Protein AF-A0A7K5MHG6-F1 (afdb_monomer)

InterPro domains:
  IPR000850 Adenylate kinase/UMP-CMP kinase [MF_00235] (18-165)
  IPR000850 Adenylate kinase/UMP-CMP kinase [PR00094] (39-55)
  IPR000850 Adenylate kinase/UMP-CMP kinase [PR00094] (113-128)
  IPR000850 Adenylate kinase/UMP-CMP kinase [PR00094] (130-144)
  IPR000850 Adenylate kinase/UMP-CMP kinase [PTHR23359] (43-157)
  IPR000850 Adenylate kinase/UMP-CMP kinase [cd01428] (43-153)
  IPR007862 Adenylate kinase, active site lid domain [PF05191] (80-114)
  IPR027417 P-loop containing nucleoside triphosphate hydrolase [G3DSA:3.40.50.300] (41-174)
  IPR027417 P-loop containing nucleoside triphosphate hydrolase [SSF52540] (41-167)

Structure (mmCIF, N/CA/C/O backbone):
data_AF-A0A7K5MHG6-F1
#
_entry.id   AF-A0A7K5MHG6-F1
#
loop_
_atom_site.group_PDB
_atom_site.id
_atom_site.type_symbol
_atom_site.label_atom_id
_atom_site.label_alt_id
_atom_site.label_comp_id
_atom_site.label_asym_id
_atom_site.label_entity_id
_atom_site.label_seq_id
_atom_site.pdbx_PDB_ins_code
_atom_site.Cartn_x
_atom_site.Cartn_y
_atom_site.Cartn_z
_atom_site.occupancy
_atom_site.B_iso_or_equiv
_atom_site.auth_seq_id
_atom_site.auth_comp_id
_atom_site.auth_asym_id
_atom_site.auth_atom_id
_atom_site.pdbx_PDB_model_num
ATOM 1 N N . LEU A 1 1 ? -20.342 22.818 -14.086 1.00 30.77 1 LEU A N 1
ATOM 2 C CA . LEU A 1 1 ? -18.986 22.227 -14.165 1.00 30.77 1 LEU A CA 1
ATOM 3 C C . LEU A 1 1 ? -18.647 21.663 -12.792 1.00 30.77 1 LEU A C 1
ATOM 5 O O . LEU A 1 1 ? -18.187 22.394 -11.928 1.00 30.77 1 LEU A O 1
ATOM 9 N N . SER A 1 2 ? -19.014 20.402 -12.554 1.00 27.02 2 SER A N 1
ATOM 10 C CA . SER A 1 2 ? -18.819 19.741 -11.260 1.00 27.02 2 SER A CA 1
ATOM 11 C C . SER A 1 2 ? -17.367 19.279 -11.177 1.00 27.02 2 SER A C 1
ATOM 13 O O . SER A 1 2 ? -16.989 18.328 -11.858 1.00 27.02 2 SER A O 1
ATOM 15 N N . GLN A 1 3 ? -16.535 19.981 -10.407 1.00 27.64 3 GLN A N 1
ATOM 16 C CA . GLN A 1 3 ? -15.183 19.519 -10.110 1.00 27.64 3 GLN A CA 1
ATOM 17 C C . GLN A 1 3 ? -15.289 18.321 -9.161 1.00 27.64 3 GLN A C 1
ATOM 19 O O . GLN A 1 3 ? -15.666 18.460 -8.000 1.00 27.64 3 GLN A O 1
ATOM 24 N N . GLY A 1 4 ? -15.027 17.125 -9.687 1.00 27.58 4 GLY A N 1
ATOM 25 C CA . GLY A 1 4 ? -14.908 15.909 -8.893 1.00 27.58 4 GLY A CA 1
ATOM 26 C C . GLY A 1 4 ? -13.618 15.958 -8.085 1.00 27.58 4 GLY A C 1
ATOM 27 O O . GLY A 1 4 ? -12.551 15.673 -8.620 1.00 27.58 4 GLY A O 1
ATOM 28 N N . GLY A 1 5 ? -13.718 16.335 -6.810 1.00 28.95 5 GLY A N 1
ATOM 29 C CA . GLY A 1 5 ? -12.606 16.276 -5.865 1.00 28.95 5 GLY A CA 1
ATOM 30 C C . GLY A 1 5 ? -12.066 14.848 -5.762 1.00 28.95 5 GL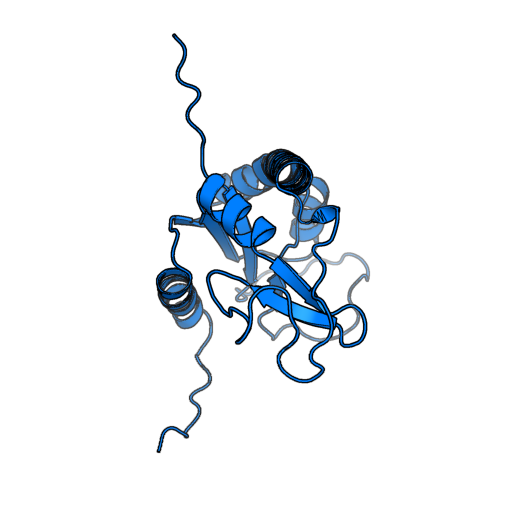Y A C 1
ATOM 31 O O . GLY A 1 5 ? -12.747 13.944 -5.273 1.00 28.95 5 GLY A O 1
ATOM 32 N N . GLN A 1 6 ? -10.849 14.625 -6.260 1.00 33.06 6 GLN A N 1
ATOM 33 C CA . GLN A 1 6 ? -10.128 13.365 -6.092 1.00 33.06 6 GLN A CA 1
ATOM 34 C C . GLN A 1 6 ? -9.623 13.264 -4.647 1.00 33.06 6 GLN A C 1
ATOM 36 O O . GLN A 1 6 ? -8.523 13.694 -4.316 1.00 33.06 6 GLN A O 1
ATOM 41 N N . GLU A 1 7 ? -10.454 12.682 -3.784 1.00 33.38 7 GLU A N 1
ATOM 42 C CA . GLU A 1 7 ? -10.085 12.328 -2.408 1.00 33.38 7 GLU A CA 1
ATOM 43 C C . GLU A 1 7 ? -8.930 11.294 -2.405 1.00 33.38 7 GLU A C 1
ATOM 45 O O . GLU A 1 7 ? -9.018 10.317 -3.172 1.00 33.38 7 GLU A O 1
ATOM 50 N N . PRO A 1 8 ? -7.882 11.464 -1.570 1.00 37.09 8 PRO A N 1
ATOM 51 C CA . PRO A 1 8 ? -6.673 10.635 -1.611 1.00 37.09 8 PRO A CA 1
ATOM 52 C C . PRO A 1 8 ? -6.883 9.201 -1.057 1.00 37.09 8 PRO A C 1
ATOM 54 O O . PRO A 1 8 ? -7.969 8.844 -0.598 1.00 37.09 8 PRO A O 1
ATOM 57 N N . PHE A 1 9 ? -5.881 8.328 -1.226 1.00 41.28 9 PHE A N 1
ATOM 58 C CA . PHE A 1 9 ? -5.960 6.867 -1.056 1.00 41.28 9 PHE A CA 1
ATOM 59 C C . PHE A 1 9 ? -5.354 6.378 0.255 1.00 41.28 9 PHE A C 1
ATOM 61 O O . PHE A 1 9 ? -4.193 6.658 0.504 1.00 41.28 9 PHE A O 1
ATOM 68 N N . THR A 1 10 ? -6.076 5.540 1.004 1.00 37.31 10 THR A N 1
ATOM 69 C CA . THR A 1 10 ? -5.710 5.053 2.349 1.00 37.31 10 THR A CA 1
ATOM 70 C C . THR A 1 10 ? -5.130 3.628 2.377 1.00 37.31 10 THR A C 1
ATOM 72 O O . THR A 1 10 ? -5.860 2.672 2.129 1.00 37.31 10 THR A O 1
ATOM 75 N N . ALA A 1 11 ? -3.877 3.425 2.798 1.00 38.09 11 ALA A N 1
ATOM 76 C CA . ALA A 1 11 ? -3.354 2.101 3.182 1.00 38.09 11 ALA A CA 1
ATOM 77 C C . ALA A 1 11 ? -3.538 1.841 4.689 1.00 38.09 11 ALA A C 1
ATOM 79 O O . ALA A 1 11 ? -3.069 2.644 5.487 1.00 38.09 11 ALA A O 1
ATOM 80 N N . VAL A 1 12 ? -4.206 0.744 5.076 1.00 38.69 12 VAL A N 1
ATOM 81 C CA . VAL A 1 12 ? -4.508 0.411 6.483 1.00 38.69 12 VAL A CA 1
ATOM 82 C C . VAL A 1 12 ? -3.470 -0.557 7.069 1.00 38.69 12 VAL A C 1
ATOM 84 O O . VAL A 1 12 ? -3.283 -1.658 6.546 1.00 38.69 12 VAL A O 1
ATOM 87 N N . SER A 1 13 ? -2.826 -0.169 8.169 1.00 40.00 13 SER A N 1
ATOM 88 C CA . SER A 1 13 ? -1.931 -1.016 8.967 1.00 40.00 13 SER A CA 1
ATOM 89 C C . SER A 1 13 ? -2.401 -1.037 10.426 1.00 40.00 13 SER A C 1
ATOM 91 O O . SER A 1 13 ? -2.598 0.022 11.021 1.00 40.00 13 SER A O 1
ATOM 93 N N . LEU A 1 14 ? -2.634 -2.230 10.983 1.00 45.28 14 LEU A N 1
ATOM 94 C CA . LEU A 1 14 ? -3.221 -2.427 12.318 1.00 45.28 14 LEU A CA 1
ATOM 95 C C . LEU A 1 14 ? -2.179 -2.773 13.376 1.00 45.28 14 LEU A C 1
ATOM 97 O O . LEU A 1 14 ? -1.303 -3.588 13.086 1.00 45.28 14 LEU A O 1
ATOM 101 N N . MET A 1 15 ? -2.332 -2.239 14.595 1.00 38.41 15 MET A N 1
ATOM 102 C CA . MET A 1 15 ? -1.543 -2.601 15.783 1.00 38.41 15 MET A CA 1
ATOM 103 C C . MET A 1 15 ? -2.400 -2.597 17.065 1.00 38.41 15 MET A C 1
ATOM 105 O O . MET A 1 15 ? -3.210 -1.695 17.263 1.00 38.41 15 MET A O 1
ATOM 109 N N . SER A 1 16 ? -2.197 -3.579 17.951 1.00 34.03 16 SER A N 1
ATOM 110 C CA . SER A 1 16 ? -2.872 -3.674 19.265 1.00 34.03 16 SER A CA 1
ATOM 111 C C . SER A 1 16 ? -1.863 -3.673 20.425 1.00 34.03 16 SER A C 1
ATOM 113 O O . SER A 1 16 ? -0.975 -4.533 20.437 1.00 34.03 16 SER A O 1
ATOM 115 N N . PRO A 1 17 ? -1.980 -2.764 21.413 1.00 34.81 17 PRO A N 1
ATOM 116 C CA . PRO A 1 17 ? -1.419 -2.910 22.753 1.00 34.81 17 PRO A CA 1
ATOM 117 C C . PRO A 1 17 ? -2.525 -3.176 23.794 1.00 34.81 17 PRO A C 1
ATOM 119 O O . PRO A 1 17 ? -3.387 -2.343 24.050 1.00 34.81 17 PRO A O 1
ATOM 122 N N . THR A 1 18 ? -2.436 -4.337 24.437 1.00 43.09 18 THR A N 1
ATOM 123 C CA . THR A 1 18 ? -3.347 -4.898 25.449 1.00 43.09 18 THR A CA 1
ATOM 124 C C . THR A 1 18 ? -3.758 -3.928 26.571 1.00 43.09 18 THR A C 1
ATOM 126 O O . THR A 1 18 ? -2.901 -3.434 27.301 1.00 43.09 18 THR A O 1
ATOM 129 N N . SER A 1 19 ? -5.067 -3.793 26.822 1.00 32.50 19 SER A N 1
ATOM 130 C CA . SER A 1 19 ? -5.615 -3.447 28.143 1.00 32.50 19 SER A CA 1
ATOM 131 C C . SER A 1 19 ? -6.470 -4.606 28.653 1.00 32.50 19 SER A C 1
ATOM 133 O O . SER A 1 19 ? -7.367 -5.096 27.968 1.00 32.50 19 SER A O 1
ATOM 135 N N . ALA A 1 20 ? -6.136 -5.101 29.842 1.00 41.84 20 ALA A N 1
ATOM 136 C CA . ALA A 1 20 ? -6.719 -6.297 30.425 1.00 41.84 20 ALA A CA 1
ATOM 137 C C . ALA A 1 20 ? -8.084 -6.006 31.067 1.00 41.84 20 ALA A C 1
ATOM 139 O O . ALA A 1 20 ? -8.143 -5.410 32.140 1.00 41.84 20 ALA A O 1
ATOM 140 N N . SER A 1 21 ? -9.178 -6.514 30.488 1.00 32.91 21 SER A N 1
ATOM 141 C CA . SER A 1 21 ? -10.281 -7.053 31.296 1.00 32.91 21 SER A CA 1
ATOM 142 C C . SER A 1 21 ? -11.312 -7.856 30.499 1.00 32.91 21 SER A C 1
ATOM 144 O O . SER A 1 21 ? -11.810 -7.404 29.476 1.00 32.91 21 SER A O 1
ATOM 146 N N . ARG A 1 22 ? -11.715 -8.972 31.123 1.00 33.62 22 ARG A N 1
ATOM 147 C CA . ARG A 1 22 ? -12.885 -9.846 30.893 1.00 33.62 22 ARG A CA 1
ATOM 148 C C . ARG A 1 22 ? -12.755 -10.963 29.849 1.00 33.62 22 ARG A C 1
ATOM 150 O O . ARG A 1 22 ? -12.873 -10.775 28.647 1.00 33.62 22 ARG A O 1
ATOM 157 N N . MET A 1 23 ? -12.603 -12.168 30.405 1.00 40.50 23 MET A N 1
ATOM 158 C CA . MET A 1 23 ? -12.802 -13.467 29.766 1.00 40.50 23 MET A CA 1
ATOM 159 C C . MET A 1 23 ? -14.274 -13.678 29.386 1.00 40.50 23 MET A C 1
ATOM 161 O O . MET A 1 23 ? -15.151 -13.471 30.224 1.00 40.50 23 MET A O 1
ATOM 165 N N . ALA A 1 24 ? -14.522 -14.210 28.190 1.00 32.50 24 ALA A N 1
ATOM 166 C CA . ALA A 1 24 ? -15.606 -15.157 27.934 1.00 32.50 24 ALA A CA 1
ATOM 167 C C . ALA A 1 24 ? -15.286 -15.987 26.679 1.00 32.50 24 ALA A C 1
ATOM 169 O O . ALA A 1 24 ? -14.766 -15.489 25.686 1.00 32.50 24 ALA A O 1
ATOM 170 N N . SER A 1 25 ? -15.565 -17.279 26.784 1.00 44.28 25 SER A N 1
ATOM 171 C CA . SER A 1 25 ? -15.260 -18.383 25.875 1.00 44.28 25 SER A CA 1
ATOM 172 C C . SER A 1 25 ? -15.910 -18.296 24.484 1.00 44.28 25 SER A C 1
ATOM 174 O O . SER A 1 25 ? -17.130 -18.178 24.398 1.00 44.28 25 SER A O 1
ATOM 176 N N . ALA A 1 26 ? -15.126 -18.501 23.417 1.00 32.56 26 ALA A N 1
ATOM 177 C CA . ALA A 1 26 ? -15.584 -18.916 22.080 1.00 32.56 26 ALA A CA 1
ATOM 178 C C . ALA A 1 26 ? -14.426 -19.591 21.293 1.00 32.56 26 ALA A C 1
ATOM 180 O O . ALA A 1 26 ? -13.260 -19.380 21.639 1.00 32.56 26 ALA A O 1
ATOM 181 N N . PRO A 1 27 ? -14.706 -20.460 20.297 1.00 32.75 27 PRO A N 1
ATOM 182 C CA . PRO A 1 27 ? -13.815 -21.558 19.921 1.00 32.75 27 PRO A CA 1
ATOM 183 C C . PRO A 1 27 ? -12.704 -21.184 18.923 1.00 32.75 27 PRO A C 1
ATOM 185 O O . PRO A 1 27 ? -12.936 -20.622 17.861 1.00 32.75 27 PRO A O 1
ATOM 188 N N . SER A 1 28 ? -11.485 -21.583 19.293 1.00 39.47 28 SER A N 1
ATOM 189 C CA . SER A 1 28 ? -10.379 -22.120 18.482 1.00 39.47 28 SER A CA 1
ATOM 190 C C . SER A 1 28 ? -10.305 -21.777 16.978 1.00 39.47 28 SER A C 1
ATOM 192 O O . SER A 1 28 ? -10.495 -22.646 16.130 1.00 39.47 28 SER A O 1
ATOM 194 N N . CYS A 1 29 ? -9.830 -20.572 16.651 1.00 29.30 29 CYS A N 1
ATOM 195 C CA . CYS A 1 29 ? -8.987 -20.351 15.458 1.00 29.30 29 CYS A CA 1
ATOM 196 C C . CYS A 1 29 ? -7.585 -19.808 15.799 1.00 29.30 29 CYS A C 1
ATOM 198 O O . CYS A 1 29 ? -6.837 -19.405 14.912 1.00 29.30 29 CYS A O 1
ATOM 200 N N . CYS A 1 30 ? -7.188 -19.832 17.072 1.00 32.03 30 CYS A N 1
ATOM 201 C CA . CYS A 1 30 ? -5.822 -19.552 17.508 1.00 32.03 30 CYS A CA 1
ATOM 202 C C . CYS A 1 30 ? -5.447 -20.559 18.602 1.00 32.03 30 CYS A C 1
ATOM 204 O O . CYS A 1 30 ? -5.995 -20.514 19.698 1.00 32.03 30 CYS A O 1
ATOM 206 N N . PHE A 1 31 ? -4.524 -21.471 18.316 1.00 32.59 31 PHE A N 1
ATOM 207 C CA . PHE A 1 31 ? -3.858 -22.306 19.318 1.00 32.59 31 PHE A CA 1
ATOM 208 C C . PHE A 1 31 ? -2.348 -22.049 19.192 1.00 32.59 31 PHE A C 1
ATOM 210 O O . PHE A 1 31 ? -1.875 -21.980 18.057 1.00 32.59 31 PHE A O 1
ATOM 217 N N . PRO A 1 32 ? -1.551 -22.008 20.275 1.00 40.75 32 PRO A N 1
ATOM 218 C CA . PRO A 1 32 ? -1.831 -21.578 21.646 1.00 40.75 32 PRO A CA 1
ATOM 219 C C . PRO A 1 32 ? -0.911 -20.413 22.097 1.00 40.75 32 PRO A C 1
ATOM 221 O O . PRO A 1 32 ? 0.139 -20.159 21.522 1.00 40.75 32 PRO A O 1
ATOM 224 N N . ALA A 1 33 ? -1.288 -19.740 23.187 1.00 34.12 33 ALA A N 1
ATOM 225 C CA . ALA A 1 33 ? -0.391 -18.975 24.067 1.00 34.12 33 ALA A CA 1
ATOM 226 C C . ALA A 1 33 ? 0.510 -17.886 23.432 1.00 34.12 33 ALA A C 1
ATOM 228 O O . ALA A 1 33 ? 1.731 -18.000 23.413 1.00 34.12 33 ALA A O 1
ATOM 229 N N . ALA A 1 34 ? -0.067 -16.750 23.036 1.00 36.78 34 ALA A N 1
ATOM 230 C CA . ALA A 1 34 ? 0.708 -15.511 22.897 1.00 36.78 34 ALA A CA 1
ATOM 231 C C . ALA A 1 34 ? -0.126 -14.288 23.302 1.00 36.78 34 ALA A C 1
ATOM 233 O O . ALA A 1 34 ? -0.360 -13.384 22.510 1.00 36.78 34 ALA A O 1
ATOM 234 N N . HIS A 1 35 ? -0.575 -14.244 24.556 1.00 41.47 35 HIS A N 1
ATOM 235 C CA . HIS A 1 35 ? -1.248 -13.068 25.132 1.00 41.47 35 HIS A CA 1
ATOM 236 C C . HIS A 1 35 ? -0.276 -11.902 25.442 1.00 41.47 35 HIS A C 1
ATOM 238 O O . HIS A 1 35 ? -0.559 -11.078 26.303 1.00 41.47 35 HIS A O 1
ATOM 244 N N . SER A 1 36 ? 0.891 -11.828 24.793 1.00 51.19 36 SER A N 1
ATOM 245 C CA . SER A 1 36 ? 1.974 -10.925 25.218 1.00 51.19 36 SER A CA 1
ATOM 246 C C . SER A 1 36 ? 2.836 -10.347 24.094 1.00 51.19 36 SER A C 1
ATOM 248 O O . SER A 1 36 ? 3.907 -9.812 24.376 1.00 51.19 36 SER A O 1
ATOM 250 N N . ARG A 1 37 ? 2.420 -10.426 22.821 1.00 58.75 37 ARG A N 1
ATOM 251 C CA . ARG A 1 37 ? 3.201 -9.842 21.716 1.00 58.75 37 ARG A CA 1
ATOM 252 C C . ARG A 1 37 ? 2.364 -8.856 20.903 1.00 58.75 37 ARG A C 1
ATOM 254 O O . ARG A 1 37 ? 1.296 -9.247 20.431 1.00 58.75 37 ARG A O 1
ATOM 261 N N . PRO A 1 38 ? 2.845 -7.613 20.701 1.00 61.50 38 PRO A N 1
ATOM 262 C CA . PRO A 1 38 ? 2.233 -6.698 19.751 1.00 61.50 38 PRO A CA 1
ATOM 263 C C . PRO A 1 38 ? 2.154 -7.374 18.383 1.00 61.50 38 PRO A C 1
ATOM 265 O O . PRO A 1 38 ? 3.159 -7.877 17.876 1.00 61.50 38 PRO A O 1
ATOM 268 N N . CYS A 1 39 ? 0.962 -7.413 17.794 1.00 62.41 39 CYS A N 1
ATOM 269 C CA . CYS A 1 39 ? 0.772 -7.939 16.451 1.00 62.41 39 CYS A CA 1
ATOM 270 C C . CYS A 1 39 ? 0.521 -6.777 15.489 1.00 62.41 39 CYS A C 1
ATOM 272 O O . CYS A 1 39 ? -0.346 -5.938 15.724 1.00 62.41 39 CYS A O 1
ATOM 274 N N . ALA A 1 40 ? 1.310 -6.724 14.417 1.00 70.06 40 ALA A N 1
ATOM 275 C CA . ALA A 1 40 ? 1.100 -5.802 13.313 1.00 70.06 40 ALA A CA 1
ATOM 276 C C . ALA A 1 40 ? 0.641 -6.601 12.094 1.00 70.06 40 ALA A C 1
ATOM 278 O O . ALA A 1 40 ? 1.324 -7.538 11.674 1.00 70.06 40 ALA A O 1
ATOM 279 N N . ARG A 1 41 ? -0.525 -6.264 11.532 1.00 71.31 41 ARG A N 1
ATOM 280 C CA . ARG A 1 41 ? -1.048 -6.937 10.331 1.00 71.31 41 ARG A CA 1
ATOM 281 C C . ARG A 1 41 ? -1.128 -5.956 9.164 1.00 71.31 41 ARG A C 1
ATOM 283 O O . ARG A 1 41 ? -2.098 -5.201 9.081 1.00 71.31 41 ARG A O 1
ATOM 290 N N . PRO A 1 42 ? -0.135 -5.950 8.258 1.00 70.88 42 PRO A N 1
ATOM 291 C CA . PRO A 1 42 ? -0.167 -5.067 7.103 1.00 70.88 42 PRO A CA 1
ATOM 292 C C . PRO A 1 42 ? -1.261 -5.511 6.125 1.00 70.88 42 PRO A C 1
ATOM 294 O O . PRO A 1 42 ? -1.345 -6.682 5.752 1.00 70.88 42 PRO A O 1
ATOM 297 N N . GLY A 1 43 ? -2.110 -4.577 5.690 1.00 72.38 43 GLY A N 1
ATOM 298 C CA . GLY A 1 43 ? -3.072 -4.818 4.610 1.00 72.38 43 GLY A CA 1
ATOM 299 C C . GLY A 1 43 ? -4.203 -5.801 4.940 1.00 72.38 43 GLY A C 1
ATOM 300 O O . GLY A 1 43 ? -4.806 -6.361 4.017 1.00 72.38 43 GLY A O 1
ATOM 301 N N . PHE A 1 44 ? -4.495 -6.019 6.224 1.00 73.94 44 PHE A N 1
ATOM 302 C CA . PHE A 1 44 ? -5.680 -6.723 6.715 1.00 73.94 44 PHE A CA 1
ATOM 303 C C . PHE A 1 44 ? -6.318 -5.888 7.828 1.00 73.94 44 PHE A C 1
ATOM 305 O O . PHE A 1 44 ? -5.577 -5.435 8.697 1.00 73.94 44 PHE A O 1
ATOM 312 N N . PRO A 1 45 ? -7.652 -5.739 7.881 1.00 82.44 45 PRO A N 1
ATOM 313 C CA . PRO A 1 45 ? -8.682 -6.243 6.967 1.00 82.44 45 PRO A CA 1
ATOM 314 C C . PRO A 1 45 ? -8.848 -5.369 5.716 1.00 82.44 45 PRO A C 1
ATOM 316 O O . PRO A 1 45 ? -8.662 -4.157 5.764 1.00 82.44 45 PRO A O 1
ATOM 319 N N . ARG A 1 46 ? -9.245 -5.984 4.594 1.00 80.75 46 ARG A N 1
ATOM 320 C CA . ARG A 1 46 ? -9.515 -5.276 3.322 1.00 80.75 46 ARG A CA 1
ATOM 321 C C . ARG A 1 46 ? -10.997 -5.104 3.012 1.00 80.75 46 ARG A C 1
ATOM 323 O O . ARG A 1 46 ? -11.344 -4.407 2.067 1.00 80.75 46 ARG A O 1
ATOM 330 N N . THR A 1 47 ? -11.858 -5.793 3.752 1.00 82.62 47 THR A N 1
ATOM 331 C CA . THR A 1 47 ? -13.310 -5.772 3.562 1.00 82.62 47 THR A CA 1
ATOM 332 C C . THR A 1 47 ? -14.006 -5.615 4.904 1.00 82.62 47 THR A C 1
ATOM 334 O O . THR A 1 47 ? -13.457 -5.979 5.946 1.00 82.62 47 THR A O 1
ATOM 337 N N . LEU A 1 48 ? -15.236 -5.104 4.876 1.00 83.62 48 LEU A N 1
ATOM 338 C CA . LEU A 1 48 ? -16.028 -4.891 6.085 1.00 83.62 48 LEU A CA 1
ATOM 339 C C . LEU A 1 48 ? -16.273 -6.199 6.856 1.00 83.62 48 LEU A C 1
ATOM 341 O O . LEU A 1 48 ? -16.114 -6.224 8.071 1.00 83.62 48 LEU A O 1
ATOM 345 N N . GLY A 1 49 ? -16.577 -7.297 6.154 1.00 84.00 49 GLY A N 1
ATOM 346 C CA . GLY A 1 49 ? -16.788 -8.602 6.791 1.00 84.00 49 GLY A CA 1
ATOM 347 C C . GLY A 1 49 ? -15.543 -9.116 7.521 1.00 84.00 49 GLY A C 1
ATOM 348 O O . GLY A 1 49 ? -15.651 -9.678 8.605 1.00 84.00 49 GLY A O 1
ATOM 349 N N . GLN A 1 50 ? -14.345 -8.855 6.984 1.00 85.06 50 GLN A N 1
ATOM 350 C CA . GLN A 1 50 ? -13.092 -9.174 7.677 1.00 85.06 50 GLN A CA 1
ATOM 351 C C . GLN A 1 50 ? -12.870 -8.296 8.909 1.00 85.06 50 GLN A C 1
ATOM 353 O O . GLN A 1 50 ? -12.345 -8.788 9.902 1.00 85.06 50 GLN A O 1
ATOM 358 N N . ALA A 1 51 ? -13.250 -7.016 8.852 1.00 84.75 51 ALA A N 1
ATOM 359 C CA . ALA A 1 51 ? -13.157 -6.118 10.000 1.00 84.75 51 ALA A CA 1
ATOM 360 C C . ALA A 1 51 ? -14.088 -6.573 11.133 1.00 84.75 51 ALA A C 1
ATOM 362 O O . ALA A 1 51 ? -13.638 -6.750 12.257 1.00 84.75 51 ALA A O 1
ATOM 363 N N . GLN A 1 52 ? -15.342 -6.898 10.810 1.00 83.94 52 GLN A N 1
ATOM 364 C CA . GLN A 1 52 ? -16.307 -7.425 11.779 1.00 83.94 52 GLN A CA 1
ATOM 365 C C . GLN A 1 52 ? -15.872 -8.772 12.373 1.00 83.94 52 GLN A C 1
ATOM 367 O O . GLN A 1 52 ? -15.996 -8.985 13.575 1.00 83.94 52 GLN A O 1
ATOM 372 N N . ALA A 1 53 ? -15.330 -9.678 11.552 1.00 85.88 53 ALA A N 1
ATOM 373 C CA . ALA A 1 53 ? -14.795 -10.946 12.044 1.00 85.88 53 ALA A CA 1
ATOM 374 C C . ALA A 1 53 ? -13.590 -10.736 12.973 1.00 85.88 53 ALA A C 1
ATOM 376 O O . ALA A 1 53 ? -13.440 -11.449 13.961 1.00 85.88 53 ALA A O 1
ATOM 377 N N . LEU A 1 54 ? -12.739 -9.749 12.672 1.00 84.94 54 LEU A N 1
ATOM 378 C CA . LEU A 1 54 ? -11.588 -9.416 13.502 1.00 84.94 54 LEU A CA 1
ATOM 379 C C . LEU A 1 54 ? -12.008 -8.850 14.859 1.00 84.94 54 LEU A C 1
ATOM 381 O O . LEU A 1 54 ? -11.436 -9.248 15.869 1.00 84.94 54 LEU A O 1
ATOM 385 N N . ASP A 1 55 ? -13.038 -8.007 14.882 1.00 81.31 55 ASP A N 1
ATOM 386 C CA . ASP A 1 55 ? -13.578 -7.427 16.113 1.00 81.31 55 ASP A CA 1
ATOM 387 C C . ASP A 1 55 ? -14.099 -8.478 17.097 1.00 81.31 55 ASP A C 1
ATOM 389 O O . ASP A 1 55 ? -14.049 -8.274 18.307 1.00 81.31 55 ASP A O 1
ATOM 393 N N . GLY A 1 56 ? -14.587 -9.614 16.591 1.00 78.56 56 GLY A N 1
ATOM 394 C CA . GLY A 1 56 ? -15.027 -10.731 17.427 1.00 78.56 56 GLY A CA 1
ATOM 395 C C . GLY A 1 56 ? -13.882 -11.530 18.059 1.00 78.56 56 GLY A C 1
ATOM 396 O O . GLY A 1 56 ? -14.125 -12.305 18.979 1.00 78.56 56 GLY A O 1
ATOM 397 N N . ILE A 1 57 ? -12.647 -11.369 17.570 1.00 82.00 57 ILE A N 1
ATOM 398 C CA . ILE A 1 57 ? -11.486 -12.180 17.972 1.00 82.00 57 ILE A CA 1
ATOM 399 C C . ILE A 1 57 ? -10.463 -11.341 18.747 1.00 82.00 57 ILE A C 1
ATOM 401 O O . ILE A 1 57 ? -9.796 -11.855 19.643 1.00 82.00 57 ILE A O 1
ATOM 405 N N . CYS A 1 58 ? -10.299 -10.064 18.400 1.00 78.75 58 CYS A N 1
ATOM 406 C CA . CYS A 1 58 ? -9.279 -9.196 18.974 1.00 78.75 58 CYS A CA 1
ATOM 407 C C . CYS A 1 58 ? -9.759 -7.743 19.033 1.00 78.75 58 CYS A C 1
ATOM 409 O O . CYS A 1 58 ? -10.334 -7.228 18.074 1.00 78.75 58 CYS A O 1
ATOM 411 N N . GLN A 1 59 ? -9.467 -7.069 20.146 1.00 79.25 59 GLN A N 1
ATOM 412 C CA . GLN A 1 59 ? -9.659 -5.631 20.260 1.00 79.25 59 GLN A CA 1
ATOM 413 C C . GLN A 1 59 ? -8.512 -4.898 19.552 1.00 79.25 59 GLN A C 1
ATOM 415 O O . GLN A 1 59 ? -7.330 -5.170 19.779 1.00 79.25 59 GLN A O 1
ATOM 420 N N . LEU A 1 60 ? -8.875 -3.987 18.653 1.00 82.62 60 LEU A N 1
ATOM 421 C CA . LEU A 1 60 ? -7.934 -3.144 17.928 1.00 82.62 60 LEU A CA 1
ATOM 422 C C . LEU A 1 60 ? -7.820 -1.791 18.615 1.00 82.62 60 LEU A C 1
ATOM 424 O O . LEU A 1 60 ? -8.829 -1.132 18.858 1.00 82.62 60 LEU A O 1
ATOM 428 N N . ASP A 1 61 ? -6.588 -1.366 18.859 1.00 80.88 61 ASP A N 1
ATOM 429 C CA . ASP A 1 61 ? -6.306 -0.104 19.542 1.00 80.88 61 ASP A CA 1
ATOM 430 C C . ASP A 1 61 ? -5.782 0.976 18.596 1.00 80.88 61 ASP A C 1
ATOM 432 O O . ASP A 1 61 ? -5.932 2.166 18.876 1.00 80.88 61 ASP A O 1
ATOM 436 N N . LEU A 1 62 ? -5.133 0.573 17.497 1.00 83.75 62 LEU A N 1
ATOM 437 C CA . LEU A 1 62 ? -4.517 1.483 16.541 1.00 83.75 62 LEU A CA 1
ATOM 438 C C . LEU A 1 62 ? -4.712 1.006 15.102 1.00 83.75 62 LEU A C 1
ATOM 440 O O . LEU A 1 62 ? -4.356 -0.114 14.726 1.00 83.75 62 LEU A O 1
ATOM 444 N N . VAL A 1 63 ? -5.221 1.913 14.275 1.00 86.94 63 VAL A N 1
ATOM 445 C CA . VAL A 1 63 ? -5.372 1.737 12.833 1.00 86.94 63 VAL A CA 1
ATOM 446 C C . VAL A 1 63 ? -4.681 2.902 12.146 1.00 86.94 63 VAL A C 1
ATOM 448 O O . VAL A 1 63 ? -5.118 4.040 12.269 1.00 86.94 63 VAL A O 1
ATOM 451 N N . ILE A 1 64 ? -3.606 2.638 11.413 1.00 88.25 64 ILE A N 1
ATOM 452 C CA . ILE A 1 64 ? -2.880 3.665 10.666 1.00 88.25 64 ILE A CA 1
ATOM 453 C C . ILE A 1 64 ? -3.348 3.631 9.215 1.00 88.25 64 ILE A C 1
ATOM 455 O O . ILE A 1 64 ? -3.251 2.602 8.558 1.00 88.25 64 ILE A O 1
ATOM 459 N N . SER A 1 65 ? -3.842 4.762 8.726 1.00 87.00 65 SER A N 1
ATOM 460 C CA . SER A 1 65 ? -4.272 5.009 7.353 1.00 87.00 65 SER A CA 1
ATOM 461 C C . SER A 1 65 ? -3.265 5.924 6.660 1.00 87.00 65 SER A C 1
ATOM 463 O O . SER A 1 65 ? -3.166 7.099 7.006 1.00 87.00 65 SER A O 1
ATOM 465 N N . LEU A 1 66 ? -2.545 5.432 5.655 1.00 87.50 66 LEU A N 1
ATOM 466 C CA . LEU A 1 66 ? -1.662 6.263 4.831 1.00 87.50 66 LEU A CA 1
ATOM 467 C C . LEU A 1 66 ? -2.434 6.797 3.633 1.00 87.50 66 LEU A C 1
ATOM 469 O O . LEU A 1 66 ? -2.700 6.039 2.709 1.00 87.50 66 LEU A O 1
ATOM 473 N N . ASN A 1 67 ? -2.790 8.075 3.680 1.00 84.06 67 ASN A N 1
ATOM 474 C CA . ASN A 1 67 ? -3.573 8.811 2.704 1.00 84.06 67 ASN A CA 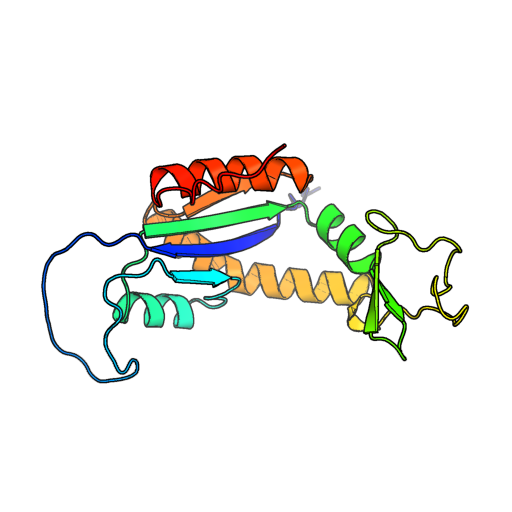1
ATOM 475 C C . ASN A 1 67 ? -2.667 9.495 1.660 1.00 84.06 67 ASN A C 1
ATOM 477 O O . ASN A 1 67 ? -2.226 10.632 1.839 1.00 84.06 67 ASN A O 1
ATOM 481 N N . ILE A 1 68 ? -2.357 8.785 0.577 1.00 86.38 68 ILE A N 1
ATOM 482 C CA . ILE A 1 68 ? -1.457 9.238 -0.492 1.00 86.38 68 ILE A CA 1
ATOM 483 C C . ILE A 1 68 ? -2.293 9.635 -1.723 1.00 86.38 68 ILE A C 1
ATOM 485 O O . ILE A 1 68 ? -3.240 8.925 -2.067 1.00 86.38 68 ILE A O 1
ATOM 489 N N . PRO A 1 69 ? -1.991 10.745 -2.420 1.00 85.94 69 PRO A N 1
ATOM 490 C CA . PRO A 1 69 ? -2.688 11.117 -3.650 1.00 85.94 69 PRO A CA 1
ATOM 491 C C . PRO A 1 69 ? -2.668 10.016 -4.716 1.00 85.94 69 PRO A C 1
ATOM 493 O O . PRO A 1 69 ? -1.674 9.309 -4.887 1.00 85.94 69 PRO A O 1
ATOM 496 N N . PHE A 1 70 ? -3.774 9.903 -5.458 1.00 83.88 70 PHE A N 1
ATOM 497 C CA . PHE A 1 70 ? -3.950 8.885 -6.497 1.00 83.88 70 PHE A CA 1
ATOM 498 C C . PHE A 1 70 ? -2.846 8.910 -7.544 1.00 83.88 70 PHE A C 1
ATOM 500 O O . PHE A 1 70 ? -2.269 7.869 -7.838 1.00 83.88 70 PHE A O 1
ATOM 507 N N . GLU A 1 71 ? -2.561 10.096 -8.082 1.00 85.19 71 GLU A N 1
ATOM 508 C CA . GLU A 1 71 ? -1.572 10.260 -9.145 1.00 85.19 71 GLU A CA 1
ATOM 509 C C . GLU A 1 71 ? -0.188 9.848 -8.640 1.00 85.19 71 GLU A C 1
ATOM 511 O O . GLU A 1 71 ? 0.468 9.032 -9.269 1.00 85.19 71 GLU A O 1
ATOM 516 N N . THR A 1 72 ? 0.186 10.233 -7.414 1.00 84.81 72 THR A N 1
ATOM 517 C CA . THR A 1 72 ? 1.449 9.791 -6.802 1.00 84.81 72 THR A CA 1
ATOM 518 C C . THR A 1 72 ? 1.545 8.268 -6.673 1.00 84.81 72 THR A C 1
ATOM 520 O O . THR A 1 72 ? 2.612 7.700 -6.887 1.00 84.81 72 THR A O 1
ATOM 523 N N . LEU A 1 73 ? 0.457 7.579 -6.308 1.00 84.19 73 LEU A N 1
ATOM 524 C CA . LEU A 1 73 ? 0.455 6.112 -6.249 1.00 84.19 73 LEU A CA 1
ATOM 525 C C . LEU A 1 73 ? 0.519 5.482 -7.636 1.00 84.19 73 LEU A C 1
ATOM 527 O O . LEU A 1 73 ? 1.211 4.483 -7.817 1.00 84.19 73 LEU A O 1
ATOM 531 N N . LYS A 1 74 ? -0.211 6.049 -8.594 1.00 85.25 74 LYS A N 1
ATOM 532 C CA . LYS A 1 74 ? -0.225 5.593 -9.978 1.00 85.25 74 LYS A CA 1
ATOM 533 C C . LYS A 1 74 ? 1.170 5.699 -10.583 1.00 85.25 74 LYS A C 1
ATOM 535 O O . LYS A 1 74 ? 1.663 4.691 -11.077 1.00 85.25 74 LYS A O 1
ATOM 540 N N . ASP A 1 75 ? 1.816 6.852 -10.449 1.00 84.38 75 ASP A N 1
ATOM 541 C CA . ASP A 1 75 ? 3.165 7.101 -10.951 1.00 84.38 75 ASP A CA 1
ATOM 542 C C . ASP A 1 75 ? 4.146 6.098 -10.338 1.00 84.38 75 ASP A C 1
ATOM 544 O O . ASP A 1 75 ? 4.782 5.335 -11.062 1.00 84.38 75 ASP A O 1
ATOM 548 N N . ARG A 1 76 ? 4.138 5.949 -9.006 1.00 84.06 76 ARG A N 1
ATOM 549 C CA . ARG A 1 76 ? 5.013 5.004 -8.288 1.00 84.06 76 ARG A CA 1
ATOM 550 C C . ARG A 1 76 ? 4.845 3.550 -8.698 1.00 84.06 76 ARG A C 1
ATOM 552 O O . ARG A 1 76 ? 5.835 2.825 -8.781 1.00 84.06 76 ARG A O 1
ATOM 559 N N . LEU A 1 77 ? 3.605 3.103 -8.880 1.00 83.56 77 LEU A N 1
ATOM 560 C CA . LEU A 1 77 ? 3.311 1.725 -9.271 1.00 83.56 77 LEU A CA 1
ATOM 561 C C . LEU A 1 77 ? 3.646 1.492 -10.748 1.00 83.56 77 LEU A C 1
ATOM 563 O O . LEU A 1 77 ? 4.172 0.437 -11.084 1.00 83.56 77 LEU A O 1
ATOM 567 N N . SER A 1 78 ? 3.422 2.495 -11.599 1.00 85.06 78 SER A N 1
ATOM 568 C CA . SER A 1 78 ? 3.762 2.446 -13.024 1.00 85.06 78 SER A CA 1
ATOM 569 C C . SER A 1 78 ? 5.248 2.642 -13.322 1.00 85.06 78 SER A C 1
ATOM 571 O O . SER A 1 78 ? 5.705 2.301 -14.404 1.00 85.06 78 SER A O 1
ATOM 573 N N . ALA A 1 79 ? 6.035 3.142 -12.370 1.00 85.81 79 ALA A N 1
ATOM 574 C CA . ALA A 1 79 ? 7.484 3.262 -12.498 1.00 85.81 79 ALA A CA 1
ATOM 575 C C . ALA A 1 79 ? 8.225 1.955 -12.165 1.00 85.81 79 ALA A C 1
ATOM 577 O O . ALA A 1 79 ? 9.457 1.936 -12.156 1.00 85.81 79 ALA A O 1
ATOM 578 N N . ARG A 1 80 ? 7.500 0.867 -11.862 1.00 89.00 80 ARG A N 1
ATOM 579 C CA . ARG A 1 80 ? 8.072 -0.428 -11.492 1.00 89.00 80 ARG A CA 1
ATOM 580 C C . ARG A 1 80 ? 8.480 -1.233 -12.725 1.00 89.00 80 ARG A C 1
ATOM 582 O O . ARG A 1 80 ? 7.668 -1.503 -13.609 1.00 89.00 80 ARG A O 1
ATOM 589 N N . TRP A 1 81 ? 9.729 -1.678 -12.713 1.00 89.56 81 TRP A N 1
ATOM 590 C CA . TRP A 1 81 ? 10.332 -2.567 -13.698 1.00 89.56 81 TRP A CA 1
ATOM 591 C C . TRP A 1 81 ? 10.861 -3.809 -12.999 1.00 89.56 81 TRP A C 1
ATOM 593 O O . TRP A 1 81 ? 11.302 -3.746 -11.851 1.00 89.56 81 TRP A O 1
ATOM 603 N N . VAL A 1 82 ? 10.793 -4.956 -13.663 1.00 91.50 82 VAL A N 1
ATOM 604 C CA . VAL A 1 82 ? 11.225 -6.227 -13.085 1.00 91.50 82 VAL A CA 1
ATOM 605 C C . VAL A 1 82 ? 12.136 -6.940 -14.062 1.00 91.50 82 VAL A C 1
ATOM 607 O O . VAL A 1 82 ? 11.842 -7.022 -15.252 1.00 91.50 82 VAL A O 1
ATOM 610 N N . HIS A 1 83 ? 13.228 -7.490 -13.547 1.00 92.94 83 HIS A N 1
ATOM 611 C CA . HIS A 1 83 ? 14.054 -8.412 -14.302 1.00 92.94 83 HIS A CA 1
ATOM 612 C C . HIS A 1 83 ? 13.453 -9.830 -14.217 1.00 92.94 83 HIS A C 1
ATOM 614 O O . HIS A 1 83 ? 13.386 -10.378 -13.110 1.00 92.94 83 HIS A O 1
ATOM 620 N N . PRO A 1 84 ? 12.987 -10.445 -15.324 1.00 88.94 84 PRO A N 1
ATOM 621 C CA . PRO A 1 84 ? 12.264 -11.721 -15.277 1.00 88.94 84 PRO A CA 1
ATOM 622 C C . PRO A 1 84 ? 13.061 -12.871 -14.664 1.00 88.94 84 PRO A C 1
ATOM 624 O O . PRO A 1 84 ? 12.499 -13.658 -13.906 1.00 88.94 84 PRO A O 1
ATOM 627 N N . ALA A 1 85 ? 14.356 -12.963 -14.980 1.00 89.81 85 ALA A N 1
ATOM 628 C CA . ALA A 1 85 ? 15.175 -14.105 -14.592 1.00 89.81 85 ALA A CA 1
ATOM 629 C C . ALA A 1 85 ? 15.599 -14.059 -13.116 1.00 89.81 85 ALA A C 1
ATOM 631 O O . ALA A 1 85 ? 15.678 -15.097 -12.465 1.00 89.81 85 ALA A O 1
ATOM 632 N N . SER A 1 86 ? 15.848 -12.865 -12.567 1.00 90.62 86 SER A N 1
ATOM 633 C CA . SER A 1 86 ? 16.293 -12.706 -11.173 1.00 90.62 86 SER A CA 1
ATOM 634 C C . SER A 1 86 ? 15.184 -12.302 -10.201 1.00 90.62 86 SER A C 1
ATOM 636 O O . SER A 1 86 ? 15.358 -12.426 -8.991 1.00 90.62 86 SER A O 1
ATOM 638 N N . GLY A 1 87 ? 14.074 -11.755 -10.701 1.00 89.00 87 GLY A N 1
ATOM 639 C CA . GLY A 1 87 ? 13.029 -11.145 -9.882 1.00 89.00 87 GLY A CA 1
ATOM 640 C C . GLY A 1 87 ? 13.415 -9.797 -9.260 1.00 89.00 87 GLY A C 1
ATOM 641 O O . GLY A 1 87 ? 12.636 -9.268 -8.464 1.00 89.00 87 GLY A O 1
ATOM 642 N N . ARG A 1 88 ? 14.579 -9.223 -9.606 1.00 88.94 88 ARG A N 1
ATOM 643 C CA . ARG A 1 88 ? 14.982 -7.884 -9.143 1.00 88.94 88 ARG A CA 1
ATOM 644 C C . ARG A 1 88 ? 13.971 -6.842 -9.601 1.00 88.94 88 ARG A C 1
ATOM 646 O O . ARG A 1 88 ? 13.482 -6.890 -10.728 1.00 88.94 88 ARG A O 1
ATOM 653 N N . VAL A 1 89 ? 13.662 -5.911 -8.706 1.00 89.81 89 VAL A N 1
ATOM 654 C CA . VAL A 1 89 ? 12.688 -4.848 -8.937 1.00 89.81 89 VAL A CA 1
ATOM 655 C C . VAL A 1 89 ? 13.418 -3.516 -8.960 1.00 89.81 89 VAL A C 1
ATOM 657 O O . VAL A 1 89 ? 14.118 -3.166 -8.013 1.00 89.81 89 VAL A O 1
ATOM 660 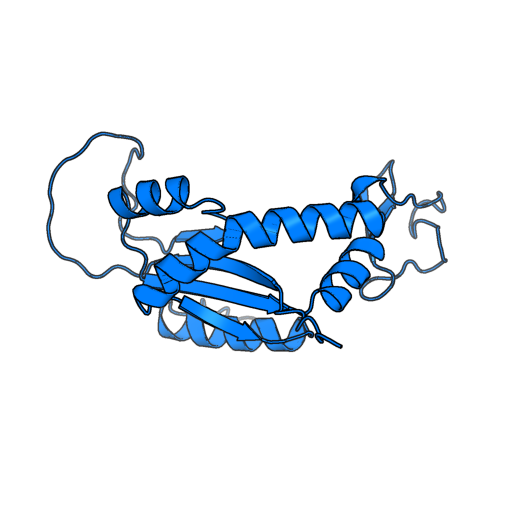N N . TYR A 1 90 ? 13.187 -2.768 -10.024 1.00 88.19 90 TYR A N 1
ATOM 661 C CA . TYR A 1 90 ? 13.685 -1.423 -10.233 1.00 88.19 90 TYR A CA 1
ATOM 662 C C . TYR A 1 90 ? 12.516 -0.446 -10.199 1.00 88.19 90 TYR A C 1
ATOM 664 O O . TYR A 1 90 ? 11.389 -0.786 -10.571 1.00 88.19 90 TYR A O 1
ATOM 672 N N . ASN A 1 91 ? 12.774 0.766 -9.726 1.00 86.94 91 ASN A N 1
ATOM 673 C CA . ASN A 1 91 ? 11.796 1.841 -9.756 1.00 86.94 91 ASN A CA 1
ATOM 674 C C . ASN A 1 91 ? 12.474 3.087 -10.308 1.00 86.94 91 ASN A C 1
ATOM 676 O O . ASN A 1 91 ? 13.436 3.551 -9.708 1.00 86.94 91 ASN A O 1
ATOM 680 N N . MET A 1 92 ? 11.973 3.627 -11.416 1.00 81.88 92 MET A N 1
ATOM 681 C CA . MET A 1 92 ? 12.637 4.734 -12.115 1.00 81.88 92 MET A CA 1
ATOM 682 C C . MET A 1 92 ? 12.812 5.995 -11.250 1.00 81.88 92 MET A C 1
ATOM 684 O O . MET A 1 92 ? 13.733 6.763 -11.503 1.00 81.88 92 MET A O 1
ATOM 688 N N . ASP A 1 93 ? 11.986 6.183 -10.214 1.00 80.00 93 ASP A N 1
ATOM 689 C CA . ASP A 1 93 ? 12.042 7.361 -9.340 1.00 80.00 93 ASP A CA 1
ATOM 690 C C . ASP A 1 93 ? 12.910 7.147 -8.090 1.00 80.00 93 ASP A C 1
ATOM 692 O O . ASP A 1 93 ? 13.535 8.082 -7.596 1.00 80.00 93 ASP A O 1
ATOM 696 N N . PHE A 1 94 ? 12.912 5.929 -7.535 1.00 73.44 94 PHE A N 1
ATOM 697 C CA . PHE A 1 94 ? 13.521 5.635 -6.225 1.00 73.44 94 PHE A CA 1
ATOM 698 C C . PHE A 1 94 ? 14.804 4.809 -6.307 1.00 73.44 94 PHE A C 1
ATOM 700 O O . PHE A 1 94 ? 15.706 4.990 -5.496 1.00 73.44 94 PHE A O 1
ATOM 707 N N . ASN A 1 95 ? 14.857 3.868 -7.246 1.00 83.69 95 ASN A N 1
ATOM 708 C CA . ASN A 1 95 ? 15.984 2.967 -7.456 1.00 83.69 95 ASN A CA 1
ATOM 709 C C . ASN A 1 95 ? 16.112 2.683 -8.961 1.00 83.69 95 ASN A C 1
ATOM 711 O O . ASN A 1 95 ? 15.730 1.589 -9.411 1.00 83.69 95 ASN A O 1
ATOM 715 N N . PRO A 1 96 ? 16.515 3.698 -9.751 1.00 87.00 96 PRO A N 1
ATOM 716 C CA . PRO A 1 96 ? 16.654 3.542 -11.187 1.00 87.00 96 PRO A CA 1
ATOM 717 C C . PRO A 1 96 ? 17.806 2.576 -11.493 1.00 87.00 96 PRO A C 1
ATOM 719 O O . PRO A 1 96 ? 18.799 2.566 -10.762 1.00 87.00 96 PRO A O 1
ATOM 722 N N . PRO A 1 97 ? 17.699 1.775 -12.564 1.00 88.75 97 PRO A N 1
ATOM 723 C CA . PRO A 1 97 ? 18.837 1.001 -13.039 1.00 88.75 97 PRO A CA 1
ATOM 724 C C . PRO A 1 97 ? 19.950 1.946 -13.511 1.00 88.75 97 PRO A C 1
ATOM 726 O O . PRO A 1 97 ? 19.688 3.077 -13.933 1.00 88.75 97 PRO A O 1
ATOM 729 N N . GLN A 1 98 ? 21.191 1.470 -13.498 1.00 89.75 98 GLN A N 1
ATOM 730 C CA . GLN A 1 98 ? 22.347 2.207 -14.013 1.00 89.75 98 GLN A CA 1
ATOM 731 C C . GLN A 1 98 ? 22.182 2.549 -15.498 1.00 89.75 98 GLN A C 1
ATOM 733 O O . GLN A 1 98 ? 22.629 3.602 -15.949 1.00 89.75 98 GLN A O 1
ATOM 738 N N . SER A 1 99 ? 21.532 1.663 -16.257 1.00 87.69 99 SER A N 1
ATOM 739 C CA . SER A 1 99 ? 21.185 1.865 -17.664 1.00 87.69 99 SER A CA 1
ATOM 740 C C . SER A 1 99 ? 19.688 1.662 -17.879 1.00 87.69 99 SER A C 1
ATOM 742 O O . SER A 1 99 ? 19.107 0.671 -17.439 1.00 87.69 99 SER A O 1
ATOM 744 N N . GLN A 1 100 ? 19.042 2.603 -18.570 1.00 87.12 100 GLN A N 1
ATOM 745 C CA . GLN A 1 100 ? 17.593 2.576 -18.766 1.00 87.12 100 GLN A CA 1
ATOM 746 C C . GLN A 1 100 ? 17.143 1.300 -19.494 1.00 87.12 100 GLN A C 1
ATOM 748 O O . GLN A 1 100 ? 17.594 1.011 -20.599 1.00 87.12 100 GLN A O 1
ATOM 753 N N . GLY A 1 101 ? 16.207 0.570 -18.880 1.00 85.75 101 GLY A N 1
ATOM 754 C CA . GLY A 1 101 ? 15.613 -0.638 -19.457 1.00 85.75 101 GLY A CA 1
ATOM 755 C C . GLY A 1 101 ? 16.479 -1.894 -19.353 1.00 85.75 101 GLY A C 1
ATOM 756 O O . GLY 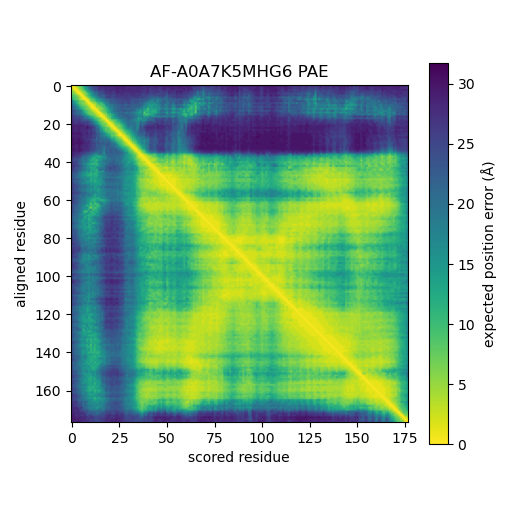A 1 101 ? 16.129 -2.899 -19.967 1.00 85.75 101 GLY A O 1
ATOM 757 N N . VAL A 1 102 ? 17.572 -1.860 -18.587 1.00 91.31 102 VAL A N 1
ATOM 758 C CA . VAL A 1 102 ? 18.533 -2.964 -18.483 1.00 91.31 102 VAL A CA 1
ATOM 759 C C . VAL A 1 102 ? 18.838 -3.281 -17.019 1.00 91.31 102 VAL A C 1
ATOM 761 O O . VAL A 1 102 ? 18.893 -2.390 -16.178 1.00 91.31 102 VAL A O 1
ATOM 764 N N . ASP A 1 103 ? 19.001 -4.563 -16.707 1.00 92.00 103 ASP A N 1
ATOM 765 C CA . ASP A 1 103 ? 19.399 -5.041 -15.388 1.00 92.00 103 ASP A CA 1
ATOM 766 C C . ASP A 1 103 ? 20.893 -4.798 -15.116 1.00 92.00 103 ASP A C 1
ATOM 768 O O . ASP A 1 103 ? 21.750 -5.160 -15.922 1.00 92.00 103 ASP A O 1
ATOM 772 N N . ASP A 1 104 ? 21.208 -4.253 -13.940 1.00 90.81 104 ASP A N 1
ATOM 773 C CA . ASP A 1 104 ? 22.564 -3.797 -13.590 1.00 90.81 104 ASP A CA 1
ATOM 774 C C . ASP A 1 104 ? 23.622 -4.908 -13.531 1.00 90.81 104 ASP A C 1
ATOM 776 O O . ASP A 1 104 ? 24.810 -4.637 -13.680 1.00 90.81 104 ASP A O 1
ATOM 780 N N . LEU A 1 105 ? 23.217 -6.153 -13.260 1.00 89.62 105 LEU A N 1
ATOM 781 C CA . LEU A 1 105 ? 24.155 -7.265 -13.070 1.00 89.62 105 LEU A CA 1
ATOM 782 C C . LEU A 1 105 ? 24.308 -8.122 -14.320 1.00 89.62 105 LEU A C 1
ATOM 784 O O . LEU A 1 105 ? 25.381 -8.662 -14.572 1.00 89.62 105 LEU A O 1
ATOM 788 N N . THR A 1 106 ? 23.219 -8.302 -15.059 1.00 89.75 106 THR A N 1
ATOM 789 C CA . THR A 1 106 ? 23.163 -9.241 -16.186 1.00 89.75 106 THR A CA 1
ATOM 790 C C . THR A 1 106 ? 23.215 -8.546 -17.538 1.00 89.75 106 THR A C 1
ATOM 792 O O . THR A 1 106 ? 23.579 -9.182 -18.522 1.00 89.75 106 THR A O 1
ATOM 795 N N . GLY A 1 107 ? 22.880 -7.255 -17.612 1.00 90.00 107 GLY A N 1
ATOM 796 C CA . GLY A 1 107 ? 22.749 -6.561 -18.891 1.00 90.00 107 GLY A CA 1
ATOM 797 C C . GLY A 1 107 ? 21.511 -6.987 -19.694 1.00 90.00 107 GLY A C 1
ATOM 798 O O . GLY A 1 107 ? 21.372 -6.608 -20.855 1.00 90.00 107 GLY A O 1
ATOM 799 N N . GLU A 1 108 ? 20.613 -7.777 -19.101 1.00 91.88 108 GLU A N 1
ATOM 800 C CA . GLU A 1 108 ? 19.389 -8.265 -19.737 1.00 91.88 108 GLU A CA 1
ATOM 801 C C . GLU A 1 108 ? 18.260 -7.218 -19.679 1.00 91.88 108 GLU A C 1
ATOM 803 O O . GLU A 1 108 ? 18.242 -6.364 -18.785 1.00 91.88 108 GLU A O 1
ATOM 808 N N . PRO A 1 109 ? 17.299 -7.251 -20.622 1.00 92.12 109 PRO A N 1
ATOM 809 C CA . PRO A 1 109 ? 16.225 -6.269 -20.670 1.00 92.12 109 PRO A CA 1
ATOM 810 C C . PRO A 1 109 ? 15.266 -6.404 -19.481 1.00 92.12 109 PRO A C 1
ATOM 812 O O . PRO A 1 109 ? 14.797 -7.492 -19.133 1.00 92.12 109 PRO A O 1
ATOM 815 N N . LEU A 1 110 ? 14.913 -5.264 -18.893 1.00 91.44 110 LEU A N 1
ATOM 816 C CA . LEU A 1 110 ? 13.853 -5.173 -17.898 1.00 91.44 110 LEU A CA 1
ATOM 817 C C . LEU A 1 110 ? 12.488 -5.194 -18.580 1.00 91.44 110 LEU A C 1
ATOM 819 O O . LEU A 1 110 ? 12.298 -4.618 -19.652 1.00 91.44 110 LEU A O 1
ATOM 823 N N . VAL A 1 111 ? 11.507 -5.798 -17.915 1.00 90.38 111 VAL A N 1
ATOM 824 C CA . VAL A 1 111 ? 10.122 -5.798 -18.386 1.00 90.38 111 VAL A CA 1
ATOM 825 C C . VAL A 1 111 ? 9.211 -5.138 -17.366 1.00 90.38 111 VAL A C 1
ATOM 827 O O . VAL A 1 111 ? 9.373 -5.283 -16.151 1.00 90.38 111 VAL A O 1
ATOM 830 N N . GLN A 1 112 ? 8.211 -4.433 -17.875 1.00 87.88 112 GLN A N 1
ATOM 831 C CA . GLN A 1 112 ? 7.075 -4.003 -17.083 1.00 87.88 112 GLN A CA 1
ATOM 832 C C . GLN A 1 112 ? 5.964 -5.042 -17.208 1.00 87.88 112 GLN A C 1
ATOM 834 O O . GLN A 1 112 ? 5.667 -5.523 -18.300 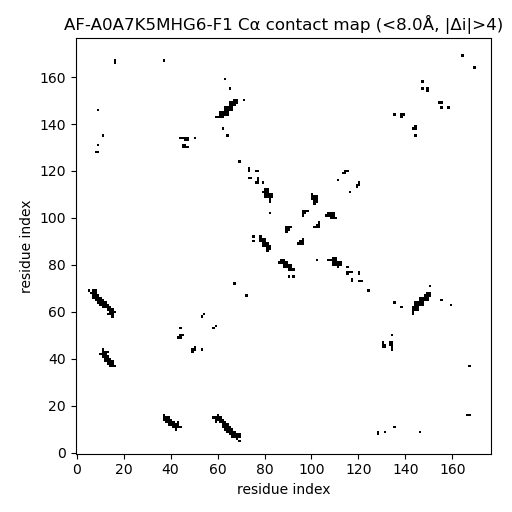1.00 87.88 112 GLN A O 1
ATOM 839 N N . ARG A 1 113 ? 5.352 -5.406 -16.082 1.00 86.50 113 ARG A N 1
ATOM 840 C CA . ARG A 1 113 ? 4.234 -6.348 -16.083 1.00 86.50 113 ARG A CA 1
ATOM 841 C C . ARG A 1 113 ? 2.958 -5.652 -16.537 1.00 86.50 113 ARG A C 1
ATOM 843 O O . ARG A 1 113 ? 2.758 -4.473 -16.254 1.00 86.50 113 ARG A O 1
ATOM 850 N N . ASP A 1 114 ? 2.041 -6.409 -17.132 1.00 85.12 114 ASP A N 1
ATOM 851 C CA . ASP A 1 114 ? 0.736 -5.875 -17.543 1.00 85.12 114 ASP A CA 1
ATOM 852 C C . ASP A 1 114 ? -0.065 -5.289 -16.368 1.00 85.12 114 ASP A C 1
ATOM 854 O O . ASP A 1 114 ? -0.798 -4.316 -16.533 1.00 85.12 114 ASP A O 1
ATOM 858 N N . GLU A 1 115 ? 0.112 -5.841 -15.162 1.00 83.56 115 GLU A N 1
ATOM 859 C CA . GLU A 1 115 ? -0.516 -5.359 -13.923 1.00 83.56 115 GLU A CA 1
ATOM 860 C C . GLU A 1 115 ? 0.013 -3.999 -13.436 1.00 83.56 115 GLU A C 1
ATOM 862 O O . GLU A 1 115 ? -0.692 -3.306 -12.699 1.00 83.56 115 GLU A O 1
ATOM 867 N N . ASP A 1 116 ? 1.216 -3.615 -13.866 1.00 84.50 116 ASP A N 1
ATOM 868 C CA . ASP A 1 116 ? 1.879 -2.361 -13.501 1.00 84.50 116 ASP A CA 1
ATOM 869 C C . ASP A 1 116 ? 1.610 -1.248 -14.545 1.00 84.50 116 ASP A C 1
ATOM 871 O O . ASP A 1 116 ? 2.005 -0.099 -14.350 1.00 84.50 116 ASP A O 1
ATOM 875 N N . ARG A 1 117 ? 0.874 -1.538 -15.634 1.00 84.50 117 ARG A N 1
ATOM 876 C CA . ARG A 1 117 ? 0.452 -0.527 -16.623 1.00 84.50 117 ARG A CA 1
ATOM 877 C C . ARG A 1 117 ? -0.487 0.512 -15.998 1.00 84.50 117 ARG A C 1
ATOM 879 O O . ARG A 1 117 ? -1.316 0.156 -15.154 1.00 84.50 117 ARG A O 1
ATOM 886 N N . PRO A 1 118 ? -0.444 1.784 -16.439 1.00 84.25 118 PRO A N 1
ATOM 887 C CA . PRO A 1 118 ? -1.197 2.865 -15.803 1.00 84.25 118 PRO A CA 1
ATOM 888 C C . PRO A 1 118 ? -2.711 2.611 -15.755 1.00 84.25 118 PRO A C 1
ATOM 890 O O . PRO A 1 118 ? -3.357 2.955 -14.764 1.00 84.25 118 PRO A O 1
ATOM 893 N N . GLU A 1 119 ? -3.289 1.968 -16.773 1.00 85.94 119 GLU A N 1
ATOM 894 C CA . GLU A 1 119 ? -4.714 1.619 -16.803 1.00 85.94 119 GLU A CA 1
ATOM 895 C C . GLU A 1 119 ? -5.059 0.524 -15.781 1.00 85.94 119 GLU A C 1
ATOM 897 O O . GLU A 1 119 ? -6.052 0.633 -15.051 1.00 85.94 119 GLU A O 1
ATOM 902 N N . ALA A 1 120 ? -4.225 -0.517 -15.694 1.00 87.81 120 ALA A N 1
ATOM 903 C CA . ALA A 1 120 ? -4.403 -1.632 -14.766 1.00 87.81 120 ALA A CA 1
ATOM 904 C C . ALA A 1 120 ? -4.234 -1.176 -13.309 1.00 87.81 120 ALA A C 1
ATOM 906 O O . ALA A 1 120 ? -5.066 -1.489 -12.450 1.00 87.81 120 ALA A O 1
ATOM 907 N N . VAL A 1 121 ? -3.213 -0.356 -13.049 1.00 87.94 121 VAL A N 1
ATOM 908 C CA . VAL A 1 121 ? -2.957 0.280 -11.753 1.00 87.94 121 VAL A CA 1
ATOM 909 C C . VAL A 1 121 ? -4.135 1.158 -11.341 1.00 87.94 121 VAL A C 1
ATOM 911 O O . VAL A 1 121 ? -4.629 1.035 -10.218 1.00 87.94 121 VAL A O 1
ATOM 914 N N . ALA A 1 122 ? -4.649 1.995 -12.248 1.00 87.12 122 ALA A N 1
ATOM 915 C CA . ALA A 1 122 ? -5.801 2.844 -11.968 1.00 87.12 122 ALA A CA 1
ATOM 916 C C . ALA A 1 122 ? -7.044 2.022 -11.593 1.00 87.12 122 ALA A C 1
ATOM 918 O O . ALA A 1 122 ? -7.724 2.336 -10.611 1.00 87.12 122 ALA A O 1
ATOM 919 N N . ALA A 1 123 ? -7.328 0.946 -12.331 1.00 88.56 123 ALA A N 1
ATOM 920 C CA . ALA A 1 123 ? -8.442 0.050 -12.035 1.00 88.56 123 ALA A CA 1
ATOM 921 C C . ALA A 1 123 ? -8.268 -0.660 -10.681 1.00 88.56 123 ALA A C 1
ATOM 923 O O . ALA A 1 123 ? -9.217 -0.749 -9.896 1.00 88.56 123 ALA A O 1
ATOM 924 N N . ARG A 1 124 ? -7.054 -1.134 -10.380 1.00 89.12 124 ARG A N 1
ATOM 925 C CA . ARG A 1 124 ? -6.713 -1.787 -9.109 1.00 89.12 124 ARG A CA 1
ATOM 926 C C . ARG A 1 124 ? -6.885 -0.843 -7.925 1.00 89.12 124 ARG A C 1
ATOM 928 O O . ARG A 1 124 ? -7.498 -1.221 -6.928 1.00 89.12 124 ARG A O 1
ATOM 935 N N . LEU A 1 125 ? -6.374 0.378 -8.044 1.00 87.12 125 LEU A N 1
ATOM 936 C CA . LEU A 1 125 ? -6.496 1.402 -7.018 1.00 87.12 125 LEU A CA 1
ATOM 937 C C . LEU A 1 125 ? -7.972 1.741 -6.771 1.00 87.12 125 LEU A C 1
ATOM 939 O O . LEU A 1 125 ? -8.405 1.700 -5.622 1.00 87.12 125 LEU A O 1
ATOM 943 N N . ARG A 1 126 ? -8.781 1.977 -7.816 1.00 87.81 126 ARG A N 1
ATOM 944 C CA . ARG A 1 126 ? -10.229 2.238 -7.660 1.00 87.81 126 ARG A CA 1
ATOM 945 C C . ARG A 1 126 ? -10.940 1.130 -6.881 1.00 87.81 126 ARG A C 1
ATOM 947 O O . ARG A 1 126 ? -11.569 1.419 -5.869 1.00 87.81 126 ARG A O 1
ATOM 954 N N . LYS A 1 127 ? -10.743 -0.134 -7.275 1.00 87.81 127 LYS A N 1
ATOM 955 C CA . LYS A 1 127 ? -11.311 -1.292 -6.560 1.00 87.81 127 LYS A CA 1
ATOM 956 C C . LYS A 1 127 ? -10.903 -1.322 -5.088 1.00 87.81 127 LYS A C 1
ATOM 958 O O . LYS A 1 127 ? -11.721 -1.617 -4.222 1.00 87.81 127 LYS A O 1
ATOM 963 N N . TYR A 1 128 ? -9.637 -1.021 -4.805 1.00 85.12 128 TYR A N 1
ATOM 964 C CA . TYR A 1 1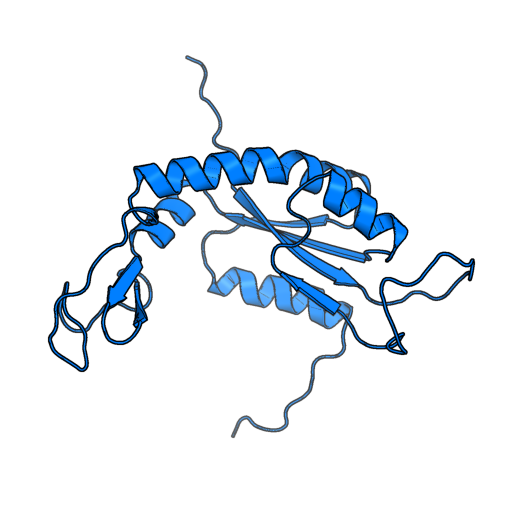28 ? -9.143 -0.959 -3.437 1.00 85.12 128 TYR A CA 1
ATOM 965 C C . TYR A 1 128 ? -9.808 0.172 -2.639 1.00 85.12 128 TYR A C 1
ATOM 967 O O . TYR A 1 128 ? -10.223 -0.061 -1.509 1.00 85.12 128 TYR A O 1
ATOM 975 N N . LYS A 1 129 ? -9.975 1.364 -3.225 1.00 84.75 129 LYS A N 1
ATOM 976 C CA . LYS A 1 129 ? -10.661 2.496 -2.582 1.00 84.75 129 LYS A CA 1
ATOM 977 C C . LYS A 1 129 ? -12.099 2.146 -2.211 1.00 84.75 129 LYS A C 1
ATOM 979 O O . LYS A 1 129 ? -12.499 2.391 -1.075 1.00 84.75 129 LYS A O 1
ATOM 984 N N . ASP A 1 130 ? -12.839 1.534 -3.128 1.00 85.75 130 ASP A N 1
ATOM 985 C CA . ASP A 1 130 ? -14.240 1.165 -2.900 1.00 85.75 130 ASP A CA 1
ATOM 986 C C . ASP A 1 130 ? -14.379 0.114 -1.788 1.00 85.75 130 ASP A C 1
ATOM 988 O O . ASP A 1 130 ? -15.270 0.212 -0.945 1.00 85.75 130 ASP A O 1
ATOM 992 N N . ALA A 1 131 ? -13.459 -0.854 -1.730 1.00 83.06 131 ALA A N 1
ATOM 993 C CA . ALA A 1 131 ? -13.438 -1.877 -0.685 1.00 83.06 131 ALA A CA 1
ATOM 994 C C . ALA A 1 131 ? -12.952 -1.347 0.678 1.00 83.06 131 ALA A C 1
ATOM 996 O O . ALA A 1 131 ? -13.464 -1.756 1.722 1.00 83.06 131 ALA A O 1
ATOM 997 N N . ALA A 1 132 ? -11.977 -0.434 0.679 1.00 84.00 132 ALA A N 1
ATOM 998 C CA . ALA A 1 132 ? -11.370 0.108 1.891 1.00 84.00 132 ALA A CA 1
ATOM 999 C C . ALA A 1 132 ? -12.237 1.185 2.556 1.00 84.00 132 ALA A C 1
ATOM 1001 O O . ALA A 1 132 ? -12.244 1.279 3.782 1.00 84.00 132 ALA A O 1
ATOM 1002 N N . LYS A 1 133 ? -13.001 1.970 1.783 1.00 87.38 133 LYS A N 1
ATOM 1003 C CA . LYS A 1 133 ? -13.868 3.043 2.296 1.00 87.38 133 LYS A CA 1
ATOM 1004 C C . LYS A 1 133 ? -14.748 2.626 3.492 1.00 87.38 133 LYS A C 1
ATOM 1006 O O . LYS A 1 133 ? -14.636 3.278 4.530 1.00 87.38 133 LYS A O 1
ATOM 1011 N N . PRO A 1 134 ? -15.544 1.539 3.432 1.00 89.00 134 PRO A N 1
ATOM 1012 C CA . PRO A 1 134 ? -16.374 1.130 4.570 1.00 89.00 134 PRO A CA 1
ATOM 1013 C C . PRO A 1 134 ? -15.554 0.689 5.794 1.00 89.00 134 PRO A C 1
ATOM 1015 O O . PRO A 1 134 ? -15.987 0.868 6.928 1.00 89.00 134 PRO A O 1
ATOM 1018 N N . VAL A 1 135 ? -14.354 0.136 5.589 1.00 88.06 135 VAL A N 1
ATOM 1019 C CA . VAL A 1 135 ? -13.452 -0.270 6.681 1.00 88.06 135 VAL A CA 1
ATOM 1020 C C . VAL A 1 135 ? -12.875 0.957 7.391 1.00 88.06 135 VAL A C 1
ATOM 1022 O O . VAL A 1 135 ? -12.808 1.003 8.617 1.00 88.06 135 VAL A O 1
ATOM 1025 N N . ILE A 1 136 ? -12.485 1.973 6.622 1.00 87.25 136 ILE A N 1
ATOM 1026 C CA . ILE A 1 136 ? -11.958 3.236 7.146 1.00 87.25 136 ILE A CA 1
ATOM 1027 C C . ILE A 1 136 ? -13.038 3.964 7.943 1.00 87.25 136 ILE A C 1
ATOM 1029 O O . ILE A 1 136 ? -12.768 4.421 9.049 1.00 87.25 136 ILE A O 1
ATOM 1033 N N . GLU A 1 137 ? -14.262 4.043 7.415 1.00 88.94 137 GLU A N 1
ATOM 1034 C CA . GLU A 1 137 ? -15.396 4.665 8.105 1.00 88.94 137 GLU A CA 1
ATOM 1035 C C . GLU A 1 137 ? -15.705 3.969 9.440 1.00 88.94 137 GLU A C 1
ATOM 1037 O O . GLU A 1 137 ? -15.868 4.655 10.450 1.00 88.94 137 GLU A O 1
ATOM 1042 N N . LEU A 1 138 ? -15.672 2.630 9.478 1.00 88.94 138 LEU A N 1
ATOM 1043 C CA . LEU A 1 138 ? -15.860 1.843 10.702 1.00 88.94 138 LEU A CA 1
ATOM 1044 C C . LEU A 1 138 ? -14.825 2.186 11.786 1.00 88.94 138 LEU A C 1
ATOM 1046 O O . LEU A 1 138 ? -15.171 2.389 12.951 1.00 88.94 138 LEU A O 1
ATOM 1050 N N . TYR A 1 139 ? -13.542 2.251 11.427 1.00 88.19 139 TYR A N 1
ATOM 1051 C CA . TYR A 1 139 ? -12.491 2.566 12.398 1.00 88.19 139 TYR A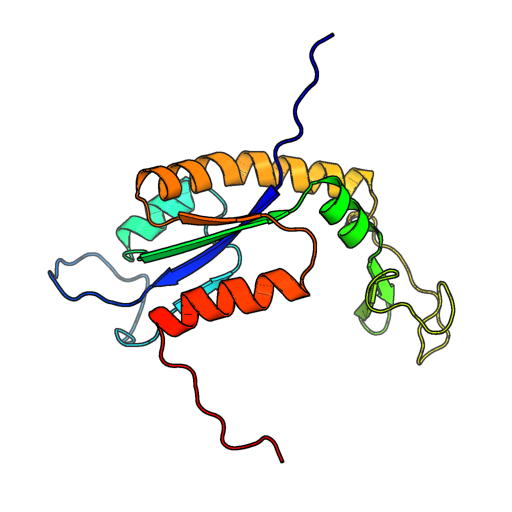 CA 1
ATOM 1052 C C . TYR A 1 139 ? -12.438 4.052 12.753 1.00 88.19 139 TYR A C 1
ATOM 1054 O O . TYR A 1 139 ? -12.087 4.402 13.882 1.00 88.19 139 TYR A O 1
ATOM 1062 N N . LYS A 1 140 ? -12.857 4.927 11.833 1.00 88.75 140 LYS A N 1
ATOM 1063 C CA . LYS A 1 140 ? -13.027 6.359 12.087 1.00 88.75 140 LYS A CA 1
ATOM 1064 C C . LYS A 1 140 ? -14.120 6.609 13.121 1.00 88.75 140 LYS A C 1
ATOM 1066 O O . LYS A 1 140 ? -13.882 7.364 14.057 1.00 88.75 140 LYS A O 1
ATOM 1071 N N . SER A 1 141 ? -15.275 5.945 13.013 1.00 89.00 141 SER A N 1
ATOM 1072 C CA . SER A 1 141 ? -16.359 6.091 13.998 1.00 89.00 141 SER A CA 1
ATOM 1073 C C . SER A 1 141 ? -15.984 5.575 15.389 1.00 89.00 141 SER A C 1
ATOM 1075 O O . SER A 1 141 ? -16.596 5.971 16.373 1.00 89.00 141 SER A O 1
ATOM 1077 N N . ARG A 1 142 ? -14.972 4.705 15.482 1.00 85.88 142 ARG A N 1
ATOM 1078 C CA . ARG A 1 142 ? -14.440 4.182 16.749 1.00 85.88 142 ARG A CA 1
ATOM 1079 C C . ARG A 1 142 ? -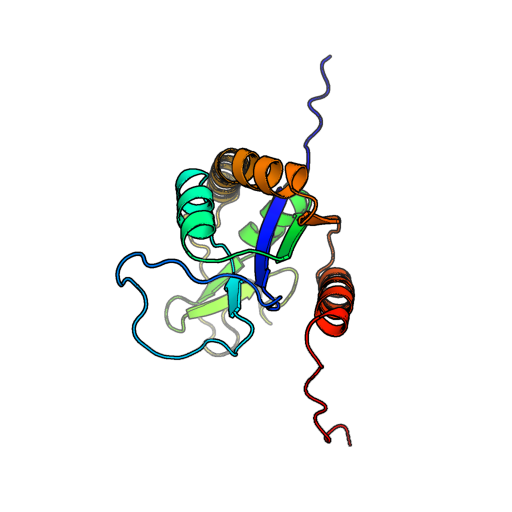13.331 5.032 17.365 1.00 85.88 142 ARG A C 1
ATOM 1081 O O . ARG A 1 142 ? -12.932 4.759 18.489 1.00 85.88 142 ARG A O 1
ATOM 1088 N N . GLY A 1 143 ? -12.811 6.024 16.642 1.00 88.12 143 GLY A N 1
ATOM 1089 C CA . GLY A 1 143 ? -11.753 6.908 17.141 1.00 88.12 143 GLY A CA 1
ATOM 1090 C C . GLY A 1 143 ? -10.3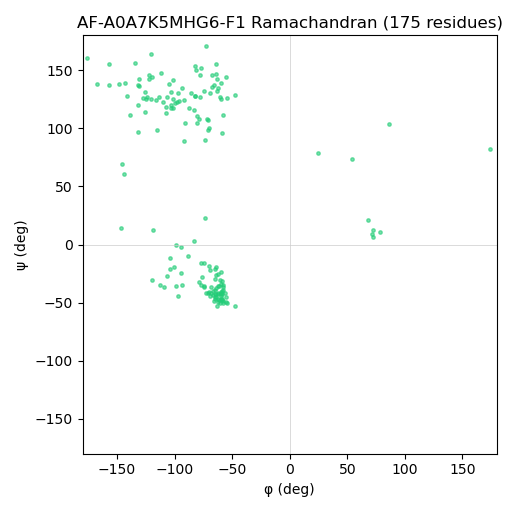63 6.268 17.249 1.00 88.12 143 GLY A C 1
ATOM 1091 O O . GLY A 1 143 ? -9.476 6.872 17.840 1.00 88.12 143 GLY A O 1
ATOM 1092 N N . ILE A 1 144 ? -10.153 5.080 16.670 1.00 88.06 144 ILE A N 1
ATOM 1093 C CA . ILE A 1 144 ? -8.850 4.381 16.664 1.00 88.06 144 ILE A CA 1
ATOM 1094 C C . ILE A 1 144 ? -8.068 4.574 15.354 1.00 88.06 144 ILE A C 1
ATOM 1096 O O . ILE A 1 144 ? -6.967 4.045 15.190 1.00 88.06 144 ILE A O 1
ATOM 1100 N N . LEU A 1 145 ? -8.643 5.314 14.399 1.00 89.62 145 LEU A N 1
ATOM 1101 C CA . LEU A 1 145 ? -8.047 5.593 13.096 1.00 89.62 145 LEU A CA 1
ATOM 1102 C C . LEU A 1 145 ? -7.154 6.839 13.133 1.00 89.62 145 LEU A C 1
ATOM 1104 O O . LEU A 1 145 ? -7.638 7.959 13.282 1.00 89.62 145 LEU A O 1
ATOM 1108 N N . HIS A 1 146 ? -5.869 6.646 12.863 1.00 89.06 146 HIS A N 1
ATOM 1109 C CA . HIS A 1 146 ? -4.897 7.702 12.611 1.00 89.06 146 HIS A CA 1
ATOM 1110 C C . HIS A 1 146 ? -4.621 7.796 11.116 1.00 89.06 146 HIS A C 1
ATOM 1112 O O . HIS A 1 146 ? -4.123 6.851 10.512 1.00 89.06 146 HIS A O 1
ATOM 1118 N N . SER A 1 147 ? -4.941 8.937 10.507 1.00 87.12 147 SER A N 1
ATOM 1119 C CA . SER A 1 147 ? -4.668 9.172 9.091 1.00 87.12 147 SER A CA 1
ATOM 1120 C C . SER A 1 147 ? -3.436 10.051 8.915 1.00 87.12 147 SER A C 1
ATOM 1122 O O . SER A 1 147 ? -3.402 11.174 9.412 1.00 87.12 147 SER A O 1
ATOM 1124 N N . PHE A 1 148 ? -2.463 9.571 8.148 1.00 87.38 148 PHE A N 1
ATOM 1125 C CA . PHE A 1 148 ? -1.340 10.361 7.664 1.00 87.38 148 PHE A CA 1
ATOM 1126 C C . PHE A 1 148 ? -1.601 10.781 6.226 1.00 87.38 148 PHE A C 1
ATOM 1128 O O . PHE A 1 148 ? -1.756 9.916 5.373 1.00 87.38 148 PHE A O 1
ATOM 1135 N N . SER A 1 149 ? -1.611 12.077 5.936 1.00 85.19 149 SER A N 1
ATOM 1136 C CA . SER A 1 149 ? -1.691 12.568 4.559 1.00 85.19 149 SER A CA 1
ATOM 1137 C C . SER A 1 149 ? -0.318 13.043 4.110 1.00 85.19 149 SER A C 1
ATOM 1139 O O . SER A 1 149 ? 0.246 13.957 4.707 1.00 85.19 149 SER A O 1
ATOM 1141 N N . GLY A 1 150 ? 0.222 12.441 3.054 1.00 81.94 150 GLY A N 1
ATOM 1142 C CA . GLY A 1 150 ? 1.522 12.836 2.529 1.00 81.94 150 GLY A CA 1
ATOM 1143 C C . GLY A 1 150 ? 1.903 12.083 1.267 1.00 81.94 150 GLY A C 1
ATOM 1144 O O . GLY A 1 150 ? 1.359 11.027 0.958 1.00 81.94 150 GLY A O 1
ATOM 1145 N N . THR A 1 151 ? 2.843 12.647 0.521 1.00 78.31 151 THR A N 1
ATOM 1146 C CA . THR A 1 151 ? 3.397 12.029 -0.685 1.00 78.31 151 THR A CA 1
ATOM 1147 C C . THR A 1 151 ? 4.696 11.306 -0.355 1.00 78.31 151 THR A C 1
ATOM 1149 O O . THR A 1 151 ? 4.884 10.172 -0.771 1.00 78.31 151 THR A O 1
ATOM 1152 N N . GLU A 1 152 ? 5.589 11.905 0.424 1.00 75.44 152 GLU A N 1
ATOM 1153 C CA . GLU A 1 152 ? 6.954 11.413 0.645 1.00 75.44 152 GLU A CA 1
ATOM 1154 C C . GLU A 1 152 ? 7.062 10.303 1.702 1.00 75.44 152 GLU A C 1
ATOM 1156 O O . GLU A 1 152 ? 6.675 10.484 2.857 1.00 75.44 152 GLU A O 1
ATOM 1161 N N . THR A 1 153 ? 7.704 9.188 1.338 1.00 76.00 153 THR A N 1
ATOM 1162 C CA . THR A 1 153 ? 7.999 8.069 2.253 1.00 76.00 153 THR A CA 1
ATOM 1163 C C . THR A 1 153 ? 8.829 8.503 3.463 1.00 76.00 153 THR A C 1
ATOM 1165 O O . THR A 1 153 ? 8.551 8.076 4.583 1.00 76.00 153 THR A O 1
ATOM 1168 N N . ASN A 1 154 ? 9.771 9.430 3.269 1.00 79.62 154 ASN A N 1
ATOM 1169 C CA . ASN A 1 154 ? 10.647 9.943 4.329 1.00 79.62 154 ASN A CA 1
ATOM 1170 C C . ASN A 1 154 ? 9.892 10.697 5.433 1.00 79.62 154 ASN A C 1
ATOM 1172 O O . ASN A 1 154 ? 10.407 10.836 6.535 1.00 79.62 154 ASN A O 1
ATOM 1176 N N . LYS A 1 155 ? 8.666 11.162 5.161 1.00 83.56 155 LYS A N 1
ATOM 1177 C CA . LYS A 1 155 ? 7.788 11.797 6.156 1.00 83.56 155 LYS A CA 1
ATOM 1178 C C . LYS A 1 155 ? 6.819 10.801 6.797 1.00 83.56 155 LYS A C 1
ATOM 1180 O O . LYS A 1 155 ? 6.391 11.016 7.928 1.00 83.56 155 LYS A O 1
ATOM 1185 N N . ILE A 1 156 ? 6.510 9.699 6.105 1.00 85.31 156 ILE A N 1
ATOM 1186 C CA . ILE A 1 156 ? 5.650 8.625 6.621 1.00 85.31 156 ILE A CA 1
ATOM 1187 C C . ILE A 1 156 ? 6.327 7.928 7.801 1.00 85.31 156 ILE A C 1
ATOM 1189 O O . ILE A 1 156 ? 5.695 7.744 8.839 1.00 85.31 156 ILE A O 1
ATOM 1193 N N . TRP A 1 157 ? 7.600 7.543 7.659 1.00 84.88 157 TRP A N 1
ATOM 1194 C CA . TRP A 1 157 ? 8.282 6.758 8.690 1.00 84.88 157 TRP A CA 1
ATOM 1195 C C . TRP A 1 157 ? 8.398 7.484 10.038 1.00 84.88 157 TRP A C 1
ATOM 1197 O O . TRP A 1 157 ? 7.966 6.897 11.027 1.00 84.88 157 TRP A O 1
ATOM 1207 N N . PRO A 1 158 ? 8.857 8.751 10.122 1.00 87.25 158 PRO A N 1
ATOM 1208 C CA . PRO A 1 158 ? 8.897 9.479 11.392 1.00 87.25 158 PRO A CA 1
ATOM 1209 C C . PRO A 1 158 ? 7.522 9.603 12.054 1.00 87.25 158 PRO A C 1
ATOM 1211 O O . PRO A 1 158 ? 7.402 9.438 13.268 1.00 87.25 158 PRO A O 1
ATOM 1214 N N . TYR A 1 159 ? 6.470 9.839 11.260 1.00 86.94 159 TYR A N 1
ATOM 1215 C CA . TYR A 1 159 ? 5.101 9.900 11.769 1.00 86.94 159 TYR A CA 1
ATOM 1216 C C . TYR A 1 159 ? 4.663 8.559 12.364 1.00 86.94 159 TYR A C 1
ATOM 1218 O O . TYR A 1 159 ? 4.254 8.503 13.523 1.00 86.94 159 TYR A O 1
ATOM 1226 N N . VAL A 1 160 ? 4.792 7.472 11.599 1.00 86.94 160 VAL A N 1
ATOM 1227 C CA . VAL A 1 160 ? 4.454 6.126 12.077 1.00 86.94 160 VAL A CA 1
ATOM 1228 C C . VAL A 1 160 ? 5.277 5.800 13.319 1.00 86.94 160 VAL A C 1
ATOM 1230 O O . VAL A 1 160 ? 4.702 5.440 14.338 1.00 86.94 160 VAL A O 1
ATOM 1233 N N . TYR A 1 161 ? 6.591 6.016 13.283 1.00 87.06 161 TYR A N 1
ATOM 1234 C CA . TYR A 1 161 ? 7.494 5.755 14.398 1.00 87.06 161 TYR A CA 1
ATOM 1235 C C . TYR A 1 161 ? 7.062 6.473 15.682 1.00 87.06 161 TYR A C 1
ATOM 1237 O O . TYR A 1 161 ? 6.989 5.835 16.727 1.00 87.06 161 TYR A O 1
ATOM 1245 N N . SER A 1 162 ? 6.693 7.757 15.607 1.00 87.12 162 SER A N 1
ATOM 1246 C CA . SER A 1 162 ? 6.193 8.509 16.770 1.00 87.12 162 SER A CA 1
ATOM 1247 C C . SER A 1 162 ? 4.887 7.953 17.355 1.00 87.12 162 SER A C 1
ATOM 1249 O O . SER A 1 162 ? 4.706 7.947 18.571 1.00 87.12 162 SER A O 1
ATOM 1251 N N . LEU A 1 163 ? 3.985 7.436 16.512 1.00 86.56 163 LEU A N 1
ATOM 1252 C CA . LEU A 1 163 ? 2.779 6.756 16.986 1.00 86.56 163 LEU A CA 1
ATOM 1253 C C . LEU A 1 163 ? 3.135 5.437 17.677 1.00 86.56 163 LEU A C 1
ATOM 1255 O O . LEU A 1 163 ? 2.565 5.118 18.721 1.00 86.56 163 LEU A O 1
ATOM 1259 N N . LEU A 1 164 ? 4.081 4.680 17.118 1.00 86.31 164 LEU A N 1
ATOM 1260 C CA . LEU A 1 164 ? 4.446 3.364 17.639 1.00 86.31 164 LEU A CA 1
ATOM 1261 C C . LEU A 1 164 ? 5.235 3.452 18.938 1.00 86.31 164 LEU A C 1
ATOM 1263 O O . LEU A 1 164 ? 4.932 2.707 19.866 1.00 86.31 164 LEU A O 1
ATOM 1267 N N . SER A 1 165 ? 6.182 4.384 19.036 1.00 85.06 165 SER A N 1
ATOM 1268 C CA . SER A 1 165 ? 7.008 4.577 20.230 1.00 85.06 165 SER A CA 1
ATOM 1269 C C . SER A 1 165 ? 6.187 4.971 21.461 1.00 85.06 165 SER A C 1
ATOM 1271 O O . SER A 1 165 ? 6.570 4.652 22.582 1.00 85.06 165 SER A O 1
ATOM 1273 N N . SER A 1 166 ? 5.015 5.590 21.267 1.00 81.00 166 SER A N 1
ATOM 1274 C CA . SER A 1 166 ? 4.075 5.886 22.356 1.00 81.00 166 SER A CA 1
ATOM 1275 C C . SER A 1 166 ? 3.384 4.646 22.943 1.00 81.00 166 SER A C 1
ATOM 1277 O O . SER A 1 166 ? 2.832 4.708 24.040 1.00 81.00 166 SER A O 1
ATOM 1279 N N . ARG A 1 167 ? 3.375 3.522 22.213 1.00 80.12 167 ARG A N 1
ATOM 1280 C CA . ARG A 1 167 ? 2.611 2.310 22.556 1.00 80.12 167 ARG A CA 1
ATOM 1281 C C . ARG A 1 167 ? 3.480 1.077 22.774 1.00 80.12 167 ARG A C 1
ATOM 1283 O O . ARG A 1 167 ? 3.086 0.190 23.526 1.00 80.12 167 ARG A O 1
ATOM 1290 N N . ILE A 1 168 ? 4.613 0.992 22.088 1.00 80.88 168 ILE A N 1
ATOM 1291 C CA . ILE A 1 168 ? 5.542 -0.133 22.139 1.00 80.88 168 ILE A CA 1
ATOM 1292 C C . ILE A 1 168 ? 6.924 0.440 22.444 1.00 80.88 168 ILE A C 1
ATOM 1294 O O . ILE A 1 168 ? 7.369 1.332 21.717 1.00 80.88 168 ILE A O 1
ATOM 1298 N N . PRO A 1 169 ? 7.614 -0.053 23.488 1.00 75.88 169 PRO A N 1
ATOM 1299 C CA . PRO A 1 169 ? 8.963 0.398 23.779 1.00 75.88 169 PRO A CA 1
ATOM 1300 C C . PRO A 1 169 ? 9.866 0.085 22.576 1.00 75.88 169 PRO A C 1
ATOM 1302 O O . PRO A 1 169 ? 9.868 -1.060 22.105 1.00 75.88 169 PRO A O 1
ATOM 1305 N N . PRO A 1 170 ? 10.603 1.075 22.044 1.00 73.75 170 PRO A N 1
ATOM 1306 C CA . PRO A 1 170 ? 11.542 0.824 20.967 1.00 73.75 170 PRO A CA 1
ATOM 1307 C C . PRO A 1 170 ? 12.630 -0.130 21.462 1.00 73.75 170 PRO A C 1
ATOM 1309 O O . PRO A 1 170 ? 13.070 -0.057 22.611 1.00 73.75 170 PRO A O 1
ATOM 1312 N N . ILE A 1 171 ? 13.065 -1.033 20.586 1.00 74.75 171 ILE A N 1
ATOM 1313 C CA . ILE A 1 171 ? 14.242 -1.853 20.854 1.00 74.75 171 ILE A CA 1
ATOM 1314 C C . ILE A 1 171 ? 15.434 -0.900 20.746 1.00 74.75 171 ILE A C 1
ATOM 1316 O O . ILE A 1 171 ? 15.745 -0.433 19.654 1.00 74.75 171 ILE A O 1
ATOM 1320 N N . LEU A 1 172 ? 16.048 -0.558 21.879 1.00 63.56 172 LEU A N 1
ATOM 1321 C CA . LEU A 1 172 ? 17.324 0.149 21.892 1.00 63.56 172 LEU A CA 1
ATOM 1322 C C . LEU A 1 172 ? 18.382 -0.838 21.399 1.00 63.56 172 LEU A C 1
ATOM 1324 O O . LEU A 1 172 ? 18.803 -1.719 22.145 1.00 63.56 172 LEU A O 1
ATOM 1328 N N . SER A 1 173 ? 18.764 -0.739 20.132 1.00 54.25 173 SER A N 1
ATOM 1329 C CA . SER A 1 173 ? 20.010 -1.331 19.667 1.00 54.25 173 SER A CA 1
ATOM 1330 C C . SER A 1 173 ? 21.139 -0.392 20.076 1.00 54.25 173 SER A C 1
ATOM 1332 O O . SER A 1 173 ? 21.274 0.700 19.524 1.00 54.25 173 SER A O 1
ATOM 1334 N N . GLU A 1 174 ? 21.932 -0.801 21.065 1.00 51.88 174 GLU A N 1
ATOM 1335 C CA . GLU A 1 174 ? 23.322 -0.362 21.145 1.00 51.88 174 GLU A CA 1
ATOM 1336 C C . GLU A 1 174 ? 23.987 -0.824 19.846 1.00 51.88 174 GLU A C 1
ATOM 1338 O O . GLU A 1 174 ? 24.274 -2.004 19.732 1.00 51.88 174 GLU A O 1
ATOM 1343 N N . GLU A 1 175 ? 24.085 0.043 18.836 1.00 52.38 175 GLU A N 1
ATOM 1344 C CA . GLU A 1 175 ? 25.045 -0.028 17.720 1.00 52.38 175 GLU A CA 1
ATOM 1345 C C . GLU A 1 175 ? 24.725 1.068 16.691 1.00 52.38 175 GLU A C 1
ATOM 1347 O O . GLU A 1 175 ? 24.079 0.843 15.672 1.00 52.38 175 GLU A O 1
ATOM 1352 N N . GLU A 1 176 ? 25.204 2.279 16.972 1.00 45.19 176 GLU A N 1
ATOM 1353 C CA . GLU A 1 176 ? 25.690 3.200 15.940 1.00 45.19 176 GLU A CA 1
ATOM 1354 C C . GLU A 1 176 ? 27.058 3.714 16.422 1.00 45.19 176 GLU A C 1
ATOM 1356 O O . GLU A 1 176 ? 27.140 4.596 17.279 1.00 45.19 176 GLU A O 1
ATOM 1361 N N . HIS A 1 177 ? 28.128 3.080 15.933 1.00 34.66 177 HIS A N 1
ATOM 1362 C CA . HIS A 1 177 ? 29.499 3.601 15.906 1.00 34.66 177 HIS A CA 1
ATOM 1363 C C . HIS A 1 177 ? 29.939 3.675 14.446 1.00 34.66 177 HIS A C 1
ATOM 1365 O O . HIS A 1 177 ? 29.656 2.700 13.711 1.00 34.66 177 HIS A O 1
#

Radius of gyration: 20.23 Å; Cα contacts (8 Å, |Δi|>4): 207; chains: 1; bounding box: 48×44×52 Å

Organism: Cardinalis cardinalis (NCBI:txid98964)

Nearest PDB structures (foldseek):
  2ar7-assembly1_A  TM=8.095E-01  e=4.738E-20  Homo sapiens
  2ak3-assembly2_B  TM=8.049E-01  e=1.193E-17  Bos taurus
  6zjb-assembly3_C  TM=8.311E-01  e=5.651E-16  Homo sapiens
  1dvr-assembly1_B  TM=7.635E-01  e=2.992E-10  Saccharomyces cerevisiae
  4qbg-assembly1_B  TM=8.604E-01  e=4.454E-09  Bacillus subtilis subsp. subtilis str. 168

Foldseek 3Di:
DDPDPQFFAWWKKFKDDDDDDDDDDDDDPDDDDDPDDIDIDGRPPQAPVRLVVVVVPDDTQAIEIEGEHPVLQLLQLLQWWADVPPRDIAGCVPRHAPDHQAHNPPRDGIDDDPCSHSVNSSVVRVVSRVRCVVVQVVVVVVVRYDYDYDNDPVVVVVVVVVVVCVRDPDDDDPDDD

pLDDT: mean 73.54, std 20.78, range [27.02, 92.94]

Secondary structure (DSSP, 8-state):
------PPEEEEEEEE------------SS-S--TTS-EEEET---SHHHHHHHHTT----EEEEEEE-HHHHHHHHHTEEE-TTT--EEETTTB--SSTTB-TTT-PBPB--GGGSHHHHHHHHHHHHHHHHHHHHHHHHTT-EEEEE-S-HHHHHHHHHHHHHTTS---------

Sequence (177 aa):
LSQGGQEPFTAVSLMSPTSASRMASAPSCCFPAAHSRPCARPGFPRTLGQAQALDGICQLDLVISLNIPFETLKDRLSARWVHPASGRVYNMDFNPPQSQGVDDLTGEPLVQRDEDRPEAVAARLRKYKDAAKPVIELYKSRGILHSFSGTETNKIWPYVYSLLSSRIPPILSEEEH

Solvent-accessible surface area (backbone atoms only — not comparable to full-atom values): 10865 Å² total; per-residue (Å²): 136,85,81,77,79,82,76,58,42,69,50,53,37,33,39,34,73,90,78,94,81,84,90,81,92,78,86,82,90,73,87,79,91,70,98,80,63,79,53,73,40,78,68,48,66,59,37,52,70,50,43,57,55,42,59,77,75,46,82,77,58,37,34,39,28,43,30,28,47,59,66,64,51,41,52,60,47,45,36,41,33,32,30,82,92,78,65,49,76,35,26,68,88,86,46,52,53,89,44,91,62,29,37,83,87,76,70,46,69,44,43,67,54,76,69,33,34,65,68,44,35,49,54,52,50,51,56,48,50,68,38,36,48,62,41,52,51,56,37,48,78,68,70,34,52,46,75,47,77,53,84,57,67,84,59,48,52,60,52,52,48,57,61,44,52,77,73,42,84,72,84,82,72,92,77,90,130

Mean predicted aligned error: 12.83 Å